Protein AF-A0A3L7XJU5-F1 (afdb_monomer_lite)

pLDDT: mean 79.67, std 11.66, range [43.28, 93.25]

Structure (mmCIF, N/CA/C/O backbone):
data_AF-A0A3L7XJU5-F1
#
_entry.id   AF-A0A3L7XJU5-F1
#
loop_
_atom_site.group_PDB
_atom_site.id
_atom_site.type_symbol
_atom_site.label_atom_id
_atom_site.label_alt_id
_atom_site.label_comp_id
_atom_site.label_asym_id
_atom_site.label_entity_id
_atom_site.label_seq_id
_atom_site.pdbx_PDB_ins_code
_atom_site.Cartn_x
_atom_site.Cartn_y
_atom_site.Cartn_z
_atom_site.occupancy
_atom_site.B_iso_or_equiv
_atom_site.auth_seq_id
_atom_site.auth_comp_id
_atom_site.auth_asym_id
_atom_site.auth_atom_id
_atom_site.pdbx_PDB_model_num
ATOM 1 N N . MET A 1 1 ? 4.423 -20.832 3.183 1.00 56.50 1 MET A N 1
ATOM 2 C CA . MET A 1 1 ? 4.342 -19.377 2.942 1.00 56.50 1 MET A CA 1
ATOM 3 C C . MET A 1 1 ? 5.682 -18.964 2.374 1.00 56.50 1 MET A C 1
ATOM 5 O O . MET A 1 1 ? 6.690 -19.329 2.968 1.00 56.50 1 MET A O 1
ATOM 9 N N . GLY A 1 2 ? 5.709 -18.345 1.198 1.00 72.88 2 GLY A N 1
ATOM 10 C CA . GLY A 1 2 ? 6.950 -17.857 0.607 1.00 72.88 2 GLY A CA 1
ATOM 11 C C . GLY A 1 2 ? 7.494 -16.608 1.321 1.00 72.88 2 GLY A C 1
ATOM 12 O O . GLY A 1 2 ? 6.870 -16.078 2.255 1.00 72.88 2 GLY A O 1
ATOM 13 N N . PRO A 1 3 ? 8.686 -16.136 0.911 1.00 76.94 3 PRO A N 1
ATOM 14 C CA . PRO A 1 3 ? 9.311 -14.956 1.499 1.00 76.94 3 PRO A CA 1
ATOM 15 C C . PRO A 1 3 ? 8.430 -13.708 1.383 1.00 76.94 3 PRO A C 1
ATOM 17 O O . PRO A 1 3 ? 8.323 -12.944 2.340 1.00 76.94 3 PRO A O 1
ATOM 20 N N . ILE A 1 4 ? 7.750 -13.518 0.247 1.00 79.94 4 ILE A N 1
ATOM 21 C CA . ILE A 1 4 ? 6.970 -12.304 -0.008 1.00 79.94 4 ILE A CA 1
ATOM 22 C C . ILE A 1 4 ? 5.700 -12.215 0.835 1.00 79.94 4 ILE A C 1
ATOM 24 O O . ILE A 1 4 ? 5.396 -11.154 1.379 1.00 79.94 4 ILE A O 1
ATOM 28 N N . GLU A 1 5 ? 5.010 -13.337 1.040 1.00 81.00 5 GLU A N 1
ATOM 29 C CA . GLU A 1 5 ? 3.818 -13.387 1.885 1.00 81.00 5 GLU A CA 1
ATOM 30 C C . GLU A 1 5 ? 4.174 -13.077 3.340 1.00 81.00 5 GLU A C 1
ATOM 32 O O . GLU A 1 5 ? 3.405 -12.428 4.045 1.00 81.00 5 GLU A O 1
ATOM 37 N N . THR A 1 6 ? 5.364 -13.495 3.779 1.00 82.19 6 THR A N 1
ATOM 38 C CA . THR A 1 6 ? 5.86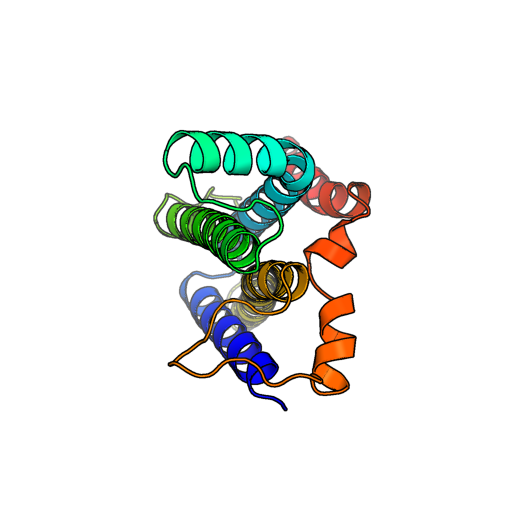2 -13.221 5.132 1.00 82.19 6 THR A CA 1
ATOM 39 C C . THR A 1 6 ? 6.152 -11.731 5.326 1.00 82.19 6 THR A C 1
ATOM 41 O O . THR A 1 6 ? 5.764 -11.161 6.349 1.00 82.19 6 THR A O 1
ATOM 44 N N . TYR A 1 7 ? 6.770 -11.066 4.341 1.00 81.69 7 TYR A N 1
ATOM 45 C CA . TYR A 1 7 ? 6.966 -9.612 4.379 1.00 81.69 7 TYR A CA 1
ATOM 46 C C . TYR A 1 7 ? 5.632 -8.867 4.416 1.00 81.69 7 TYR A C 1
ATOM 48 O O . TYR A 1 7 ? 5.429 -8.005 5.272 1.00 81.69 7 TYR A O 1
ATOM 56 N N . PHE A 1 8 ? 4.704 -9.243 3.537 1.00 83.25 8 PHE A N 1
ATOM 57 C CA . PHE A 1 8 ? 3.370 -8.654 3.486 1.00 83.25 8 PHE A CA 1
ATOM 58 C C . PHE A 1 8 ? 2.624 -8.812 4.818 1.00 83.25 8 PHE A C 1
ATOM 60 O O . PHE A 1 8 ? 2.126 -7.832 5.377 1.00 83.25 8 PHE A O 1
ATOM 67 N N . ALA A 1 9 ? 2.598 -10.030 5.366 1.00 85.62 9 ALA A N 1
ATOM 68 C CA . ALA A 1 9 ? 1.934 -10.325 6.631 1.00 85.62 9 ALA A CA 1
ATOM 69 C C . ALA A 1 9 ? 2.556 -9.543 7.796 1.00 85.62 9 ALA A C 1
ATOM 71 O O . ALA A 1 9 ? 1.832 -9.042 8.653 1.00 85.62 9 ALA A O 1
ATOM 72 N N . THR A 1 10 ? 3.882 -9.374 7.800 1.00 88.12 10 THR A N 1
ATOM 73 C CA . THR A 1 10 ? 4.585 -8.588 8.824 1.00 88.12 10 THR A CA 1
ATOM 74 C C . THR A 1 10 ? 4.144 -7.124 8.799 1.00 88.12 10 THR A C 1
ATOM 76 O O . THR A 1 10 ? 3.810 -6.572 9.847 1.00 88.12 10 THR A O 1
ATOM 79 N N . ILE A 1 11 ? 4.080 -6.502 7.615 1.00 89.19 11 ILE A N 1
ATOM 80 C CA . ILE A 1 11 ? 3.592 -5.121 7.477 1.00 89.19 11 ILE A CA 1
ATOM 81 C C . ILE A 1 11 ? 2.143 -5.035 7.963 1.00 89.19 11 ILE A C 1
ATOM 83 O O . ILE A 1 11 ? 1.826 -4.170 8.777 1.00 89.19 11 ILE A O 1
ATOM 87 N N . ALA A 1 12 ? 1.276 -5.957 7.537 1.00 89.38 12 ALA A N 1
ATOM 88 C CA . ALA A 1 12 ? -0.123 -5.956 7.952 1.00 89.38 12 ALA A CA 1
ATOM 89 C C . ALA A 1 12 ? -0.276 -6.033 9.482 1.00 89.38 12 ALA A C 1
ATOM 91 O O . ALA A 1 12 ? -1.035 -5.259 10.064 1.00 89.38 12 ALA A O 1
ATOM 92 N N . VAL A 1 13 ? 0.499 -6.895 10.147 1.00 92.44 13 VAL A N 1
ATOM 93 C CA . VAL A 1 13 ? 0.501 -7.037 11.612 1.00 92.44 13 VAL A CA 1
ATOM 94 C C . VAL A 1 13 ? 0.963 -5.757 12.317 1.00 92.44 13 VAL A C 1
ATOM 96 O O . VAL A 1 13 ? 0.365 -5.371 13.321 1.00 92.44 13 VAL A O 1
ATOM 99 N N . ILE A 1 14 ? 1.968 -5.048 11.795 1.00 92.19 14 ILE A N 1
ATOM 100 C CA . ILE A 1 14 ? 2.403 -3.757 12.361 1.00 92.19 14 ILE A CA 1
ATOM 101 C C . ILE A 1 14 ? 1.243 -2.749 12.366 1.00 92.19 14 ILE A C 1
ATOM 103 O O . ILE A 1 14 ? 1.013 -2.072 13.369 1.00 92.19 14 ILE A O 1
ATOM 107 N N . PHE A 1 15 ? 0.459 -2.693 11.288 1.00 92.56 15 PHE A N 1
ATOM 108 C CA . PHE A 1 15 ? -0.713 -1.818 11.208 1.00 92.56 15 PHE A CA 1
ATOM 109 C C . PHE A 1 15 ? -1.848 -2.227 12.152 1.00 92.56 15 PHE A C 1
ATOM 111 O O . PHE A 1 15 ? -2.564 -1.354 12.643 1.00 92.56 15 PHE A O 1
ATOM 118 N N . VAL A 1 16 ? -1.980 -3.512 12.495 1.00 91.94 16 VAL A N 1
ATOM 119 C CA . VAL A 1 16 ? -2.896 -3.947 13.565 1.00 91.94 16 VAL A CA 1
ATOM 120 C C . VAL A 1 16 ? -2.508 -3.324 14.900 1.00 91.94 16 VAL A C 1
ATOM 122 O O . VAL A 1 16 ? -3.359 -2.750 15.579 1.00 91.94 16 VAL A O 1
ATOM 125 N N . PHE A 1 17 ? -1.226 -3.382 15.265 1.00 93.25 17 PHE 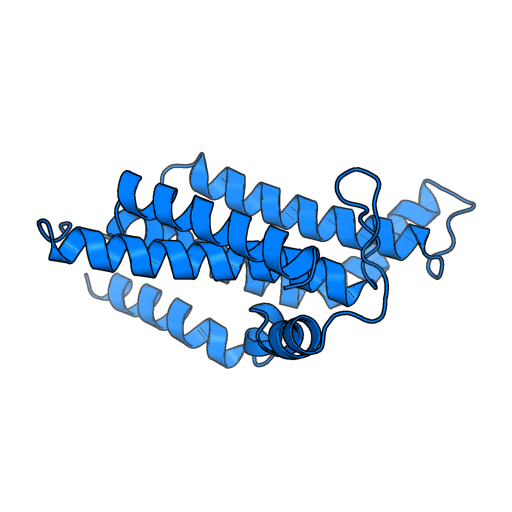A N 1
ATOM 126 C CA . PHE A 1 17 ? -0.747 -2.777 16.508 1.00 93.25 17 PHE A CA 1
ATOM 127 C C . PHE A 1 17 ? -0.929 -1.258 16.516 1.00 93.25 17 PHE A C 1
ATOM 129 O O . PHE A 1 17 ? -1.379 -0.701 17.520 1.00 93.25 17 PHE A O 1
ATOM 136 N N . ILE A 1 18 ? -0.654 -0.593 15.390 1.00 90.62 18 ILE A N 1
ATOM 137 C CA . ILE A 1 18 ? -0.919 0.843 15.234 1.00 90.62 18 ILE A CA 1
ATOM 138 C C . ILE A 1 18 ? -2.412 1.135 15.426 1.00 90.62 18 ILE A C 1
ATOM 140 O O . ILE A 1 18 ? -2.764 2.069 16.149 1.00 90.62 18 ILE A O 1
ATOM 144 N N . GLY A 1 19 ? -3.288 0.314 14.841 1.00 88.12 19 GLY A N 1
ATOM 145 C CA . GLY A 1 19 ? -4.730 0.480 14.953 1.00 88.12 19 GLY A CA 1
ATOM 146 C C . GLY A 1 19 ? -5.239 0.343 16.380 1.00 88.12 19 GLY A C 1
ATOM 147 O O . GLY A 1 19 ? -6.010 1.189 16.826 1.00 88.12 19 GLY A O 1
ATOM 148 N N . ILE A 1 20 ? -4.745 -0.642 17.133 1.00 90.19 20 ILE A N 1
ATOM 149 C CA . ILE A 1 20 ? -5.049 -0.784 18.565 1.00 90.19 20 ILE A CA 1
ATOM 150 C C . ILE A 1 20 ? -4.583 0.454 19.350 1.00 90.19 20 ILE A C 1
ATOM 152 O O . ILE A 1 20 ? -5.328 0.956 20.188 1.00 90.19 20 ILE A O 1
ATOM 156 N N . ALA A 1 21 ? -3.379 0.966 19.074 1.00 89.06 21 ALA A N 1
ATOM 157 C CA . ALA A 1 21 ? -2.792 2.081 19.817 1.00 89.06 21 ALA A CA 1
ATOM 158 C C . ALA A 1 21 ? -3.449 3.442 19.518 1.00 89.06 21 ALA A C 1
ATOM 160 O O . ALA A 1 21 ? -3.622 4.261 20.420 1.00 89.06 21 ALA A O 1
ATOM 161 N N . ARG A 1 22 ? -3.806 3.713 18.254 1.00 86.88 22 ARG A N 1
ATOM 162 C CA . ARG A 1 22 ? -4.424 4.989 17.826 1.00 86.88 22 ARG A CA 1
ATOM 163 C C . ARG A 1 22 ? -5.951 4.968 17.931 1.00 86.88 22 ARG A C 1
ATOM 165 O O . ARG A 1 22 ? -6.572 6.027 18.075 1.00 86.88 22 ARG A O 1
ATOM 172 N N . GLY A 1 23 ? -6.530 3.773 17.891 1.00 86.00 23 GLY A N 1
ATOM 173 C CA . GLY A 1 23 ? -7.956 3.501 17.886 1.00 86.00 23 GLY A CA 1
ATOM 174 C C . GLY A 1 23 ? -8.619 3.764 16.532 1.00 86.00 23 GLY A C 1
ATOM 175 O O . GLY A 1 23 ? -8.222 4.642 15.759 1.00 86.00 23 GLY A O 1
ATOM 176 N N . TYR A 1 24 ? -9.684 3.008 16.259 1.00 84.69 24 TYR A N 1
ATOM 177 C CA . TYR A 1 24 ? -10.318 2.945 14.939 1.00 84.69 24 TYR A CA 1
ATOM 178 C C . TYR A 1 24 ? -10.784 4.297 14.381 1.00 84.69 24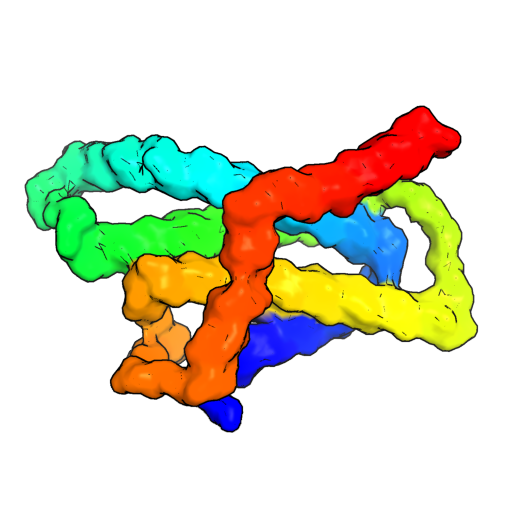 TYR A C 1
ATOM 180 O O . TYR A 1 24 ? -10.678 4.518 13.180 1.00 84.69 24 TYR A O 1
ATOM 188 N N . ALA A 1 25 ? -11.264 5.221 15.222 1.00 81.75 25 ALA A N 1
ATOM 189 C CA . ALA A 1 25 ? -11.797 6.507 14.757 1.00 81.75 25 ALA A CA 1
ATOM 190 C C . ALA A 1 25 ? -10.748 7.344 13.998 1.00 81.75 25 ALA A C 1
ATOM 192 O O . ALA A 1 25 ? -11.056 7.965 12.983 1.00 81.75 25 ALA A O 1
ATOM 193 N N . LYS A 1 26 ? -9.489 7.322 14.458 1.00 83.12 26 LYS A N 1
ATOM 194 C CA . LYS A 1 26 ? -8.381 8.008 13.776 1.00 83.12 26 LYS A CA 1
ATOM 195 C C . LYS A 1 26 ? -7.902 7.217 12.565 1.00 83.12 26 LYS A C 1
ATOM 197 O O . LYS A 1 26 ? -7.630 7.803 11.521 1.00 83.12 26 LYS A O 1
ATOM 202 N N . GLU A 1 27 ? -7.838 5.893 12.685 1.00 87.88 27 GLU A N 1
ATOM 203 C CA . GLU A 1 27 ? -7.402 5.026 11.589 1.00 87.88 27 GLU A CA 1
ATOM 204 C C . GLU A 1 27 ? -8.351 5.040 10.390 1.00 87.88 27 GLU A C 1
ATOM 206 O O . GLU A 1 27 ? -7.872 4.962 9.266 1.00 87.88 27 GLU A O 1
ATOM 211 N N . LEU A 1 28 ? -9.661 5.206 10.598 1.00 83.56 28 LEU A N 1
ATOM 212 C CA . LEU A 1 28 ? -10.643 5.339 9.517 1.00 83.56 28 LEU A CA 1
ATOM 213 C C . LEU A 1 28 ? -10.386 6.582 8.658 1.00 83.56 28 LEU A C 1
ATOM 215 O O . LEU A 1 28 ? -10.503 6.526 7.436 1.00 83.56 28 LEU A O 1
ATOM 219 N N . SER A 1 29 ? -9.970 7.697 9.271 1.00 82.12 29 SER A N 1
ATOM 220 C CA . SER A 1 29 ? -9.541 8.878 8.511 1.00 82.12 29 SER A CA 1
ATOM 221 C C . SER A 1 29 ? -8.311 8.570 7.678 1.00 82.12 29 SER A C 1
ATOM 223 O O . SER A 1 29 ? -8.201 9.033 6.543 1.00 82.12 29 SER A O 1
ATOM 225 N N . THR A 1 30 ? -7.374 7.825 8.253 1.00 85.50 30 THR A N 1
ATOM 226 C CA . THR A 1 30 ? -6.170 7.409 7.550 1.00 85.50 30 THR A CA 1
ATOM 227 C C . THR A 1 30 ? -6.526 6.485 6.382 1.00 85.50 30 THR A C 1
ATOM 229 O O . THR A 1 30 ? -5.993 6.699 5.297 1.00 85.50 30 THR A O 1
ATOM 232 N N . THR A 1 31 ? -7.482 5.562 6.544 1.00 87.19 31 THR A N 1
ATOM 233 C CA . THR A 1 31 ? -7.985 4.694 5.468 1.00 87.19 31 THR A CA 1
ATOM 234 C C . THR A 1 31 ? -8.445 5.510 4.266 1.00 87.19 31 THR A C 1
ATOM 236 O O . THR A 1 31 ? -8.045 5.217 3.145 1.00 87.19 31 THR A O 1
ATOM 239 N N . VAL A 1 32 ? -9.237 6.567 4.483 1.00 81.88 32 VAL A N 1
ATOM 240 C CA . VAL A 1 32 ? -9.728 7.431 3.394 1.00 81.88 32 VAL A CA 1
ATOM 241 C C . VAL A 1 32 ? -8.570 8.028 2.607 1.00 81.88 32 VAL A C 1
ATOM 243 O O . VAL A 1 32 ? -8.570 7.990 1.381 1.00 81.88 32 VAL A O 1
ATOM 246 N N . ILE A 1 33 ? -7.570 8.562 3.305 1.00 82.88 33 ILE A N 1
ATOM 247 C CA . ILE A 1 33 ? -6.419 9.204 2.666 1.00 82.88 33 ILE A CA 1
ATOM 248 C C . ILE A 1 33 ? -5.573 8.172 1.910 1.00 82.88 33 ILE A C 1
ATOM 250 O O . ILE A 1 33 ? -5.137 8.457 0.799 1.00 82.88 33 ILE A O 1
ATOM 254 N N . ILE A 1 34 ? -5.399 6.962 2.456 1.00 87.50 34 ILE A N 1
ATOM 255 C CA . ILE A 1 34 ? -4.709 5.860 1.768 1.00 87.50 34 ILE A CA 1
ATOM 256 C C . ILE A 1 34 ? -5.466 5.465 0.494 1.00 87.50 34 ILE A C 1
ATOM 258 O O . ILE A 1 34 ? -4.849 5.324 -0.556 1.00 87.50 34 ILE A O 1
ATOM 262 N N . LEU A 1 35 ? -6.794 5.338 0.552 1.00 84.00 35 LEU A N 1
ATOM 263 C CA . LEU A 1 35 ? -7.618 5.019 -0.619 1.00 84.00 35 LEU A CA 1
ATOM 264 C C . LEU A 1 35 ? -7.532 6.109 -1.694 1.00 84.00 35 LEU A C 1
ATOM 266 O O . LEU A 1 35 ? -7.403 5.794 -2.874 1.00 84.00 35 LEU A O 1
ATOM 270 N N . VAL A 1 36 ? -7.557 7.383 -1.295 1.00 80.94 36 VAL A N 1
ATOM 271 C CA . VAL A 1 36 ? -7.361 8.511 -2.218 1.00 80.94 36 VAL A CA 1
ATOM 272 C C . VAL A 1 36 ? -5.961 8.480 -2.829 1.00 80.94 36 VAL A C 1
ATOM 274 O O . VAL A 1 36 ? -5.830 8.700 -4.028 1.00 80.94 36 VAL A O 1
ATOM 277 N N . ALA A 1 37 ? -4.921 8.177 -2.047 1.00 84.44 37 ALA A N 1
ATOM 278 C CA . ALA A 1 37 ? -3.563 8.039 -2.563 1.00 84.44 37 ALA A CA 1
ATOM 279 C C . ALA A 1 37 ? -3.474 6.909 -3.598 1.00 84.44 37 ALA A C 1
ATOM 281 O O . ALA A 1 37 ? -2.970 7.139 -4.691 1.00 84.44 37 ALA A O 1
ATOM 282 N N . ILE A 1 38 ? -4.036 5.732 -3.300 1.00 85.19 38 ILE A N 1
ATOM 283 C CA . ILE A 1 38 ? -4.106 4.601 -4.238 1.00 85.19 38 ILE A CA 1
ATOM 284 C C . ILE A 1 38 ? -4.807 5.015 -5.538 1.00 85.19 38 ILE A C 1
ATOM 286 O O . ILE A 1 38 ? -4.271 4.785 -6.617 1.00 85.19 38 ILE A O 1
ATOM 290 N N . PHE A 1 39 ? -5.966 5.671 -5.437 1.00 79.06 39 PHE A N 1
ATOM 291 C CA . PHE A 1 39 ? -6.717 6.152 -6.597 1.00 79.06 39 PHE A CA 1
ATOM 292 C C . PHE A 1 39 ? -5.923 7.159 -7.435 1.00 79.06 39 PHE A C 1
ATOM 294 O O . PHE A 1 39 ? -5.867 7.049 -8.658 1.00 79.06 39 PHE A O 1
ATOM 301 N N . LEU A 1 40 ? -5.298 8.147 -6.788 1.00 78.38 40 LEU A N 1
ATOM 302 C CA . LEU A 1 40 ? -4.492 9.136 -7.492 1.00 78.38 40 LEU A CA 1
ATOM 303 C C . LEU A 1 40 ? -3.330 8.466 -8.215 1.00 78.38 40 LEU A C 1
ATOM 305 O O . LEU A 1 40 ? -3.085 8.800 -9.365 1.00 78.38 40 LEU A O 1
ATOM 309 N N . MET A 1 41 ? -2.645 7.516 -7.581 1.00 80.00 41 MET A N 1
ATOM 310 C CA . MET A 1 41 ? -1.520 6.827 -8.208 1.00 80.00 41 MET A CA 1
ATOM 311 C C . MET A 1 41 ? -1.949 5.977 -9.406 1.00 80.00 41 MET A C 1
ATOM 313 O O . MET A 1 41 ? -1.252 6.000 -10.414 1.00 80.00 41 MET A O 1
ATOM 317 N N . ASP A 1 42 ? -3.107 5.318 -9.345 1.00 79.25 42 ASP A N 1
ATOM 318 C CA . ASP A 1 42 ? -3.666 4.547 -10.465 1.00 79.25 42 ASP A CA 1
ATOM 319 C C . ASP A 1 42 ? -3.994 5.434 -11.683 1.00 79.25 42 ASP A C 1
ATOM 321 O O . ASP A 1 42 ? -3.574 5.160 -12.806 1.00 79.25 42 ASP A O 1
ATOM 325 N N . VAL A 1 43 ? -4.644 6.585 -11.460 1.00 74.69 43 VAL A N 1
ATOM 326 C CA . VAL A 1 43 ? -4.932 7.573 -12.524 1.00 74.69 43 VAL A CA 1
ATOM 327 C C . VAL A 1 43 ? -3.649 8.148 -13.136 1.00 74.69 43 VAL A C 1
ATOM 329 O O . VAL A 1 43 ? -3.607 8.539 -14.309 1.00 74.69 43 VAL A O 1
ATOM 332 N N . VAL A 1 44 ? -2.613 8.261 -12.315 1.00 72.38 44 VAL A N 1
ATOM 333 C CA . VAL A 1 44 ? -1.356 8.927 -12.636 1.00 72.38 44 VAL A CA 1
ATOM 334 C C . VAL A 1 44 ? -0.379 7.991 -13.355 1.00 72.38 44 VAL A C 1
ATOM 336 O O . VAL A 1 44 ? 0.372 8.481 -14.201 1.00 72.38 44 VAL A O 1
ATOM 339 N N . ASP A 1 45 ? -0.428 6.679 -13.098 1.00 71.12 45 ASP A N 1
ATOM 340 C CA . ASP A 1 45 ? 0.521 5.675 -13.606 1.00 71.12 45 ASP A CA 1
ATOM 341 C C . ASP A 1 45 ? 0.694 5.766 -15.134 1.00 71.12 45 ASP A C 1
ATOM 343 O O . ASP A 1 45 ? 1.774 6.052 -15.660 1.00 71.12 45 ASP A O 1
ATOM 347 N N . GLY A 1 46 ? -0.421 5.711 -15.872 1.00 70.62 46 GLY A N 1
ATOM 348 C CA . GLY A 1 46 ? -0.409 5.778 -17.337 1.00 70.62 46 GLY A CA 1
ATOM 349 C C . GLY A 1 46 ? 0.053 7.119 -17.930 1.00 70.62 46 GLY A C 1
ATOM 350 O O . GLY A 1 46 ? 0.416 7.176 -19.105 1.00 70.62 46 GLY A O 1
ATOM 351 N N . ARG A 1 47 ? 0.051 8.211 -17.152 1.00 75.12 47 ARG A N 1
ATOM 352 C CA . ARG A 1 47 ? 0.411 9.559 -17.633 1.00 75.12 47 ARG A CA 1
ATOM 353 C C . ARG A 1 47 ? 1.822 9.981 -17.239 1.00 75.12 47 ARG A C 1
ATOM 355 O O . ARG A 1 47 ? 2.463 10.698 -18.008 1.00 75.12 47 ARG A O 1
ATOM 362 N N . LEU A 1 48 ? 2.308 9.570 -16.067 1.00 78.62 48 LEU A N 1
ATOM 363 C CA . LEU A 1 48 ? 3.631 9.970 -15.582 1.00 78.62 48 LEU A CA 1
ATOM 364 C C . LEU A 1 48 ? 4.763 9.117 -16.131 1.00 78.62 48 LEU A C 1
ATOM 366 O O . LEU A 1 48 ? 5.842 9.668 -16.336 1.00 78.62 48 LEU A O 1
ATOM 370 N N . ASN A 1 49 ? 4.537 7.837 -16.432 1.00 82.81 49 ASN A N 1
ATOM 371 C CA . ASN A 1 49 ? 5.580 6.950 -16.960 1.00 82.81 49 ASN A CA 1
ATOM 372 C C . ASN A 1 49 ? 6.349 7.551 -18.154 1.00 82.81 49 ASN A C 1
ATOM 374 O O . ASN A 1 49 ? 7.573 7.681 -18.062 1.00 82.81 49 ASN A O 1
ATOM 378 N N . PRO A 1 50 ? 5.697 8.028 -19.237 1.00 81.94 50 PRO A N 1
ATOM 379 C CA . PRO A 1 50 ? 6.428 8.609 -20.364 1.00 81.94 50 PRO A CA 1
ATOM 380 C C . PRO A 1 50 ? 7.143 9.921 -20.011 1.00 81.94 50 PRO A C 1
ATOM 382 O O . PRO A 1 50 ? 8.154 10.251 -20.627 1.00 81.94 50 PRO A O 1
ATOM 385 N N . LEU A 1 51 ? 6.644 10.684 -19.035 1.00 83.62 51 LEU A N 1
ATOM 386 C CA . LEU A 1 51 ? 7.245 11.948 -18.611 1.00 83.62 51 LEU A CA 1
ATOM 387 C C . LEU A 1 51 ? 8.483 11.711 -17.737 1.00 83.62 51 LEU A C 1
ATOM 389 O O . LEU A 1 51 ? 9.524 12.320 -17.979 1.00 83.62 51 LEU A O 1
ATOM 393 N N . LEU A 1 52 ? 8.396 10.792 -16.773 1.00 82.44 52 LEU A N 1
ATOM 394 C CA . LEU A 1 52 ? 9.506 10.407 -15.903 1.00 82.44 52 LEU A CA 1
ATOM 395 C C . LEU A 1 52 ? 10.667 9.833 -16.717 1.00 82.44 52 LEU A C 1
ATOM 397 O O . LEU A 1 52 ? 11.796 10.300 -16.576 1.00 82.44 52 LEU A O 1
ATOM 401 N N . LEU A 1 53 ? 10.388 8.898 -17.630 1.00 84.00 53 LEU A N 1
ATOM 402 C CA . LEU A 1 53 ? 11.419 8.295 -18.479 1.00 84.00 53 LEU A CA 1
ATOM 403 C C . LEU A 1 53 ? 12.085 9.328 -19.403 1.00 84.00 53 LEU A C 1
ATOM 405 O O . LEU A 1 53 ? 13.294 9.268 -19.614 1.00 84.00 53 LEU A O 1
ATOM 409 N N . ARG A 1 54 ? 11.338 10.328 -19.899 1.00 84.00 54 ARG A N 1
ATOM 410 C CA . ARG A 1 54 ? 11.902 11.441 -20.688 1.00 84.00 54 ARG A CA 1
ATOM 411 C C . ARG A 1 54 ? 12.828 12.334 -19.869 1.00 84.00 54 ARG A C 1
ATOM 413 O O . ARG A 1 54 ? 13.907 12.677 -20.349 1.00 84.00 54 ARG A O 1
ATOM 420 N N . ILE A 1 55 ? 12.431 12.713 -18.652 1.00 84.50 55 ILE A N 1
ATOM 421 C CA . ILE A 1 55 ? 13.276 13.527 -17.764 1.00 84.50 55 ILE A CA 1
ATOM 422 C C . ILE A 1 55 ? 14.576 12.780 -17.464 1.00 84.50 55 ILE A C 1
ATOM 424 O O . ILE A 1 55 ? 15.661 13.340 -17.606 1.00 84.50 55 ILE A O 1
ATOM 428 N N . VAL A 1 56 ? 14.473 11.498 -17.115 1.00 83.88 56 VAL A N 1
ATOM 429 C CA . VAL A 1 56 ? 15.630 10.658 -16.785 1.00 83.88 56 VAL A CA 1
ATOM 430 C C . VAL A 1 56 ? 16.542 10.488 -17.996 1.00 83.88 56 VAL A C 1
ATOM 432 O O . VAL A 1 56 ? 17.741 10.706 -17.861 1.00 83.88 56 VAL A O 1
ATOM 435 N N . GLY A 1 57 ? 15.996 10.206 -19.182 1.00 81.50 57 GLY A N 1
ATOM 436 C CA . GLY A 1 57 ? 16.775 10.106 -20.422 1.00 81.50 57 GLY A CA 1
ATOM 437 C C . GLY A 1 57 ? 17.449 11.418 -20.847 1.00 81.50 57 GLY A C 1
ATOM 438 O O . GLY A 1 57 ? 18.455 11.397 -21.547 1.00 81.50 57 GLY A O 1
ATOM 439 N N . THR A 1 58 ? 16.944 12.567 -20.384 1.00 84.06 58 THR A N 1
ATOM 440 C CA . THR A 1 58 ? 17.583 13.876 -20.611 1.00 84.06 58 THR A CA 1
ATOM 441 C C . THR A 1 58 ? 18.775 14.098 -19.670 1.00 84.06 58 THR A C 1
ATOM 443 O O . THR A 1 58 ? 19.749 14.742 -20.049 1.00 84.06 58 THR A O 1
ATOM 446 N N . ILE A 1 59 ? 18.712 13.565 -18.446 1.00 85.31 59 ILE A N 1
ATOM 447 C CA . ILE A 1 59 ? 19.778 13.678 -17.434 1.00 85.31 59 ILE A CA 1
ATOM 448 C C . ILE A 1 59 ? 20.848 12.591 -17.637 1.00 85.31 59 ILE A C 1
ATOM 450 O O . ILE A 1 59 ? 22.033 12.839 -17.421 1.00 85.31 59 ILE A O 1
ATOM 454 N N . PHE A 1 60 ? 20.441 11.398 -18.079 1.00 82.56 60 PHE A N 1
ATOM 455 C CA . PHE A 1 60 ? 21.287 10.225 -18.286 1.00 82.56 60 PHE A CA 1
ATOM 456 C C . PHE A 1 60 ? 21.209 9.761 -19.752 1.00 82.56 60 PHE A C 1
ATOM 458 O O . PHE A 1 60 ? 20.317 8.991 -20.104 1.00 82.56 60 PHE A O 1
ATOM 465 N N . PRO A 1 61 ? 22.164 10.163 -20.612 1.00 73.81 61 PRO A N 1
ATOM 466 C CA . PRO A 1 61 ? 22.109 9.905 -22.058 1.00 73.81 61 PRO A CA 1
ATOM 467 C C . PRO A 1 61 ? 22.148 8.422 -22.459 1.00 73.81 61 PRO A C 1
ATOM 469 O O . PRO A 1 61 ? 21.719 8.074 -23.553 1.00 73.81 61 PRO A O 1
ATOM 472 N N . ASN A 1 62 ? 22.658 7.549 -21.583 1.00 79.25 62 ASN A N 1
ATOM 473 C CA . ASN A 1 62 ? 22.751 6.099 -21.807 1.00 79.25 62 ASN A CA 1
ATOM 474 C C . ASN A 1 62 ? 21.588 5.320 -21.165 1.00 79.25 62 ASN A C 1
ATOM 476 O O . ASN A 1 62 ? 21.669 4.102 -21.017 1.00 79.25 62 ASN A O 1
ATOM 480 N N . PHE A 1 63 ? 20.544 6.012 -20.703 1.00 78.62 63 PHE A N 1
ATOM 481 C CA . PHE A 1 63 ? 19.387 5.370 -20.095 1.00 78.62 63 PHE A CA 1
ATOM 482 C C . PHE A 1 63 ? 18.481 4.784 -21.178 1.00 78.62 63 PHE A C 1
ATOM 484 O O . PHE A 1 63 ? 17.905 5.519 -21.978 1.00 78.62 63 PHE A O 1
ATOM 491 N N . ASP A 1 64 ? 18.346 3.460 -21.177 1.00 80.31 64 ASP A N 1
ATOM 492 C CA . ASP A 1 64 ? 17.392 2.753 -22.024 1.00 80.31 64 ASP A CA 1
ATOM 493 C C . ASP A 1 64 ? 16.034 2.643 -21.303 1.00 80.31 64 ASP A C 1
ATOM 495 O O . ASP A 1 64 ? 15.952 1.970 -20.264 1.00 80.31 64 ASP A O 1
ATOM 499 N N . PRO A 1 65 ? 14.964 3.265 -21.837 1.00 75.00 65 PRO A N 1
ATOM 500 C CA . PRO A 1 65 ? 13.619 3.182 -21.275 1.00 75.00 65 PRO A CA 1
ATOM 501 C C . PRO A 1 65 ? 13.032 1.765 -21.236 1.00 75.00 65 PRO A C 1
ATOM 503 O O . PRO A 1 65 ? 12.059 1.560 -20.519 1.00 75.00 65 PRO A O 1
ATOM 506 N N . ALA A 1 66 ? 13.585 0.811 -21.995 1.00 76.81 66 ALA A N 1
ATOM 507 C CA . ALA A 1 66 ? 13.148 -0.586 -22.027 1.00 76.81 66 ALA A CA 1
ATOM 508 C C . ALA A 1 66 ? 14.014 -1.522 -21.157 1.00 76.81 66 ALA A C 1
ATOM 510 O O . ALA A 1 66 ? 13.858 -2.742 -21.209 1.00 76.81 66 ALA A O 1
ATOM 511 N N . SER A 1 67 ? 14.951 -0.976 -20.375 1.00 82.06 67 SER A N 1
ATOM 512 C CA . SER A 1 67 ? 15.837 -1.769 -19.518 1.00 82.06 67 SER A CA 1
ATOM 513 C C . SER A 1 67 ? 15.223 -2.088 -18.152 1.00 82.06 67 SER A C 1
ATOM 515 O O . SER A 1 67 ? 14.455 -1.304 -17.602 1.00 82.06 67 SER A O 1
ATOM 517 N N . THR A 1 68 ? 15.690 -3.164 -17.511 1.00 82.00 68 THR A N 1
ATOM 518 C CA . THR A 1 68 ? 15.351 -3.506 -16.111 1.00 82.00 68 THR A CA 1
ATOM 519 C C . THR A 1 68 ? 15.663 -2.368 -15.125 1.00 82.00 68 THR A C 1
ATOM 521 O O . THR A 1 68 ? 15.062 -2.258 -14.053 1.00 82.00 68 THR A O 1
ATOM 524 N N . THR A 1 69 ? 16.601 -1.485 -15.476 1.00 82.50 69 THR A N 1
ATOM 525 C CA . THR A 1 69 ? 16.927 -0.284 -14.696 1.00 82.50 69 THR A CA 1
ATOM 526 C C . THR A 1 69 ? 15.775 0.723 -14.706 1.00 82.50 69 THR A C 1
ATOM 528 O O . THR A 1 69 ? 15.520 1.357 -13.683 1.00 82.50 69 THR A O 1
ATOM 531 N N . ALA A 1 70 ? 15.063 0.857 -15.829 1.00 83.50 70 ALA A N 1
ATOM 532 C CA . ALA A 1 70 ? 13.882 1.706 -15.938 1.00 83.50 70 ALA A CA 1
ATOM 533 C C . ALA A 1 70 ? 12.733 1.179 -15.068 1.00 83.50 70 ALA A C 1
ATOM 535 O O . ALA A 1 70 ? 12.156 1.948 -14.300 1.00 83.50 70 ALA A O 1
ATOM 536 N N . ASP A 1 71 ? 12.485 -0.131 -15.096 1.00 86.06 71 ASP A N 1
ATOM 537 C CA . ASP A 1 71 ? 11.472 -0.787 -14.258 1.00 86.06 71 ASP A CA 1
ATOM 538 C C . ASP A 1 71 ? 11.785 -0.636 -12.766 1.00 86.06 71 ASP A C 1
ATOM 540 O O . ASP A 1 71 ? 10.921 -0.291 -11.957 1.00 86.06 71 ASP A O 1
ATOM 544 N N . THR A 1 72 ? 13.059 -0.807 -12.398 1.00 87.31 72 THR A N 1
ATOM 545 C CA . THR A 1 72 ? 13.524 -0.583 -11.024 1.00 87.31 72 THR A CA 1
ATOM 546 C C . THR A 1 72 ? 13.289 0.862 -10.595 1.00 87.31 72 THR A C 1
ATOM 548 O O . THR A 1 72 ? 12.795 1.107 -9.494 1.00 87.31 72 THR A O 1
ATOM 551 N N . LEU A 1 73 ? 13.619 1.828 -11.456 1.00 87.62 73 LEU A N 1
ATOM 552 C CA . LEU A 1 73 ? 13.432 3.245 -11.168 1.00 87.62 73 LEU A CA 1
ATOM 553 C C . LEU A 1 73 ? 11.954 3.590 -10.967 1.00 87.62 73 LEU A C 1
ATOM 555 O O . LEU A 1 73 ? 11.615 4.232 -9.975 1.00 87.62 73 LEU A O 1
ATOM 559 N N . LEU A 1 74 ? 11.080 3.150 -11.875 1.00 88.00 74 LEU A N 1
ATOM 560 C CA . LEU A 1 74 ? 9.642 3.385 -11.768 1.00 88.00 74 LEU A CA 1
ATOM 561 C C . LEU A 1 74 ? 9.082 2.754 -10.490 1.00 88.00 74 LEU A C 1
ATOM 563 O O . LEU A 1 74 ? 8.399 3.435 -9.726 1.00 88.00 74 LEU A O 1
ATOM 567 N N . CYS A 1 75 ? 9.446 1.504 -10.193 1.00 89.56 75 CYS A N 1
ATOM 568 C CA . CYS A 1 75 ? 9.036 0.832 -8.964 1.00 89.56 75 CYS A CA 1
ATOM 569 C C . CYS A 1 75 ? 9.458 1.616 -7.709 1.00 89.56 75 CYS A C 1
ATOM 571 O O . CYS A 1 75 ? 8.625 1.879 -6.840 1.00 89.56 75 CYS A O 1
ATOM 573 N N . VAL A 1 76 ? 10.720 2.064 -7.630 1.00 89.81 76 VAL A N 1
ATOM 574 C CA . VAL A 1 76 ? 11.222 2.885 -6.510 1.00 89.81 76 VAL A CA 1
ATOM 575 C C . VAL A 1 76 ? 10.450 4.195 -6.390 1.00 89.81 76 VAL A C 1
ATOM 577 O O . VAL A 1 76 ? 10.095 4.588 -5.280 1.00 89.81 76 VAL A O 1
ATOM 580 N N . VAL A 1 77 ? 10.183 4.876 -7.505 1.00 89.94 77 VAL A N 1
ATOM 581 C CA . VAL A 1 77 ? 9.460 6.152 -7.505 1.00 89.94 77 VAL A CA 1
ATOM 582 C C . VAL A 1 77 ? 8.028 5.961 -7.009 1.00 89.94 77 VAL A C 1
ATOM 584 O O . VAL A 1 77 ? 7.601 6.703 -6.125 1.00 89.94 77 VAL A O 1
ATOM 587 N N . TYR A 1 78 ? 7.301 4.955 -7.503 1.00 89.88 78 TYR A N 1
ATOM 588 C CA . TYR A 1 78 ? 5.927 4.688 -7.072 1.00 89.88 78 TYR A CA 1
ATOM 589 C C . TYR A 1 78 ? 5.856 4.220 -5.618 1.00 89.88 78 TYR A C 1
ATOM 591 O O . TYR A 1 78 ? 5.127 4.807 -4.818 1.00 89.88 78 TYR A O 1
ATOM 599 N N . VAL A 1 79 ? 6.647 3.218 -5.227 1.00 91.12 79 VAL A N 1
ATOM 600 C CA . VAL A 1 79 ? 6.675 2.736 -3.837 1.00 91.12 79 VAL A CA 1
ATOM 601 C C . VAL A 1 79 ? 7.121 3.853 -2.891 1.00 91.12 79 VAL A C 1
ATOM 603 O O . VAL A 1 79 ? 6.503 4.061 -1.848 1.00 91.12 79 VAL A O 1
ATOM 606 N N . GLY A 1 80 ? 8.149 4.616 -3.266 1.00 91.38 80 GLY A N 1
ATOM 607 C CA . GLY A 1 80 ? 8.662 5.740 -2.487 1.00 91.38 80 GLY A CA 1
ATOM 608 C C . GLY A 1 80 ? 7.634 6.856 -2.314 1.00 91.38 80 GLY A C 1
ATOM 609 O O . GLY A 1 80 ? 7.403 7.301 -1.190 1.00 91.38 80 GLY A O 1
ATOM 610 N N . ALA A 1 81 ? 6.965 7.271 -3.393 1.00 90.44 81 ALA A N 1
ATOM 611 C CA . ALA A 1 81 ? 5.909 8.279 -3.339 1.00 90.44 81 ALA A CA 1
ATOM 612 C C . ALA A 1 81 ? 4.719 7.817 -2.482 1.00 90.44 81 ALA A C 1
ATOM 614 O O . ALA A 1 81 ? 4.200 8.594 -1.677 1.00 90.44 81 ALA A O 1
ATOM 615 N N . PHE A 1 82 ? 4.321 6.545 -2.597 1.00 91.19 82 PHE A N 1
ATOM 616 C CA . PHE A 1 82 ? 3.248 5.974 -1.787 1.00 91.19 82 PHE A CA 1
ATOM 617 C C . PHE A 1 82 ? 3.606 5.946 -0.298 1.00 91.19 82 PHE A C 1
ATOM 619 O O . PHE A 1 82 ? 2.844 6.434 0.536 1.00 91.19 82 PHE A O 1
ATOM 626 N N . VAL A 1 83 ? 4.787 5.424 0.049 1.00 92.06 83 VAL A N 1
ATOM 627 C CA . VAL A 1 83 ? 5.261 5.366 1.439 1.00 92.06 83 VAL A CA 1
ATOM 628 C C . VAL A 1 83 ? 5.407 6.771 2.018 1.00 92.06 83 VAL A C 1
ATOM 630 O O . VAL A 1 83 ? 4.992 6.996 3.153 1.00 92.06 83 VAL A O 1
ATOM 633 N N . ALA A 1 84 ? 5.918 7.734 1.247 1.00 91.00 84 ALA A N 1
ATOM 634 C CA . ALA A 1 84 ? 5.993 9.131 1.664 1.00 91.00 84 ALA A CA 1
ATOM 635 C C . ALA A 1 84 ? 4.600 9.731 1.922 1.00 91.00 84 ALA A C 1
ATOM 637 O O . ALA A 1 84 ? 4.415 10.433 2.915 1.00 91.00 84 ALA A O 1
ATOM 638 N N . SER A 1 85 ? 3.609 9.421 1.080 1.00 87.69 85 SER A N 1
ATOM 639 C CA . SER A 1 85 ? 2.217 9.848 1.270 1.00 87.69 85 SER A CA 1
ATOM 640 C C . SER A 1 85 ? 1.603 9.257 2.546 1.00 87.69 85 SER A C 1
ATOM 642 O O . SER A 1 85 ? 1.037 9.986 3.364 1.00 87.69 85 SER A O 1
ATOM 644 N N . VAL A 1 86 ? 1.776 7.949 2.768 1.00 89.88 86 VAL A N 1
ATOM 645 C CA . VAL A 1 86 ? 1.313 7.257 3.980 1.00 89.88 86 VAL A CA 1
ATOM 646 C C . VAL A 1 86 ? 2.005 7.842 5.212 1.00 89.88 86 VAL A C 1
ATOM 648 O O . VAL A 1 86 ? 1.338 8.187 6.184 1.00 89.88 86 VAL A O 1
ATOM 651 N N . PHE A 1 87 ? 3.323 8.033 5.166 1.00 89.50 87 PHE A N 1
ATOM 652 C CA . PHE A 1 87 ? 4.081 8.640 6.257 1.00 89.50 87 PHE A CA 1
ATOM 653 C C . PHE A 1 87 ? 3.587 10.056 6.572 1.00 89.50 87 PHE A C 1
ATOM 655 O O . PHE A 1 87 ? 3.258 10.341 7.720 1.00 89.50 87 PHE A O 1
ATOM 662 N N . ALA A 1 88 ? 3.439 10.917 5.561 1.00 86.62 88 ALA A N 1
ATOM 663 C CA . ALA A 1 88 ? 2.921 12.274 5.729 1.00 86.62 88 ALA A CA 1
ATOM 664 C C . ALA A 1 88 ? 1.521 12.286 6.368 1.00 86.62 88 ALA A C 1
ATOM 666 O O . ALA A 1 88 ? 1.231 13.133 7.213 1.00 86.62 88 ALA A O 1
ATOM 667 N N . ASN A 1 89 ? 0.672 11.316 6.025 1.00 85.31 89 ASN A N 1
ATOM 668 C CA . ASN A 1 89 ? -0.646 11.143 6.628 1.00 85.31 89 ASN A CA 1
ATOM 669 C C . ASN A 1 89 ? -0.576 10.730 8.113 1.00 85.31 89 ASN A C 1
ATOM 671 O O . ASN A 1 89 ? -1.332 11.248 8.934 1.00 85.31 89 ASN A O 1
ATOM 675 N N . TYR A 1 90 ? 0.345 9.835 8.487 1.00 85.62 90 TYR A N 1
ATOM 676 C CA . TYR A 1 90 ? 0.537 9.432 9.888 1.00 85.62 90 TYR A CA 1
ATOM 677 C C . TYR A 1 90 ? 1.238 10.506 10.738 1.00 85.62 90 TYR A C 1
ATOM 679 O O . TYR A 1 90 ? 0.929 10.623 11.925 1.00 85.62 90 TYR A O 1
ATOM 687 N N . SER A 1 91 ? 2.147 11.294 10.153 1.00 83.25 91 SER A N 1
ATOM 688 C CA . SER A 1 91 ? 2.836 12.413 10.817 1.00 83.25 91 SER A CA 1
ATOM 689 C C . SER A 1 91 ? 1.987 13.683 10.906 1.00 83.25 91 SER A C 1
ATOM 691 O O . SER A 1 91 ? 2.211 14.519 11.781 1.00 83.25 91 SER A O 1
ATOM 693 N N . GLY A 1 92 ? 1.029 13.852 9.996 1.00 75.44 92 GLY A N 1
ATOM 694 C CA . GLY A 1 92 ? 0.101 14.972 9.989 1.00 75.44 92 GLY A CA 1
ATOM 695 C C . GLY A 1 92 ? -0.964 14.883 11.085 1.00 75.44 92 GLY A C 1
ATOM 696 O O . GLY A 1 92 ? -1.114 13.890 11.799 1.00 75.44 92 GLY A O 1
ATOM 697 N N . LYS A 1 93 ? -1.768 15.943 11.203 1.00 64.75 93 LYS A N 1
ATOM 698 C CA . LYS A 1 93 ? -2.994 15.883 12.005 1.00 64.75 93 LYS A CA 1
ATOM 699 C C . LYS A 1 93 ? -4.021 15.046 11.242 1.00 64.75 93 LYS A C 1
ATOM 701 O O . LYS A 1 93 ? -4.468 15.458 10.175 1.00 64.75 93 LYS A O 1
ATOM 706 N N . SER A 1 94 ? -4.403 13.894 11.794 1.00 63.44 94 SER A N 1
ATOM 707 C CA . SER A 1 94 ? -5.503 13.082 11.259 1.00 63.44 94 SER A CA 1
ATOM 708 C C . SER A 1 94 ? -6.773 13.928 11.171 1.00 63.44 94 SER A C 1
ATOM 710 O O . SER A 1 94 ? -7.074 14.661 12.122 1.00 63.44 94 SER A O 1
ATOM 712 N N . LEU A 1 95 ? -7.538 13.806 10.082 1.00 58.53 95 LEU A N 1
ATOM 713 C CA . LEU A 1 95 ? -8.855 14.434 10.025 1.00 58.53 95 LEU A CA 1
ATOM 714 C C . LEU A 1 95 ? -9.689 13.820 11.148 1.00 58.53 95 LEU A C 1
ATOM 716 O O . LEU A 1 95 ? -9.802 12.600 11.271 1.00 58.53 95 LEU A O 1
ATOM 720 N N . ASN A 1 96 ? -10.225 14.664 12.023 1.00 60.50 96 ASN A N 1
ATOM 721 C CA . ASN A 1 96 ? -11.087 14.180 13.084 1.00 60.50 96 ASN A CA 1
ATOM 722 C C . ASN A 1 96 ? -12.440 13.871 12.441 1.00 60.50 96 ASN A C 1
ATOM 724 O O . ASN A 1 96 ? -13.250 14.775 12.255 1.00 60.50 96 ASN A O 1
ATOM 728 N N . LEU A 1 97 ? -12.655 12.617 12.036 1.00 57.31 97 LEU A N 1
ATOM 729 C CA . LEU A 1 97 ? -13.893 12.181 11.378 1.00 57.31 97 LEU A CA 1
ATOM 730 C C . LEU A 1 97 ? -15.130 12.243 12.292 1.00 57.31 97 LEU A C 1
ATOM 732 O O . LEU A 1 97 ? -16.221 11.890 11.857 1.00 57.31 97 LEU A O 1
ATOM 736 N N . GLY A 1 98 ? -14.994 12.731 13.527 1.00 54.31 98 GLY A N 1
ATOM 737 C CA . GLY A 1 98 ? -16.068 12.700 14.507 1.00 54.31 98 GLY A CA 1
ATOM 738 C C . GLY A 1 98 ? -16.371 11.267 14.950 1.00 54.31 98 GLY A C 1
ATOM 739 O O . GLY A 1 98 ? -15.959 10.286 14.332 1.00 54.31 98 GLY A O 1
ATOM 740 N N . GLY A 1 99 ? -17.071 11.146 16.072 1.00 61.81 99 GLY A N 1
ATOM 741 C CA . GLY A 1 99 ? -17.414 9.858 16.667 1.00 61.81 99 GLY A CA 1
ATOM 742 C C . GLY A 1 99 ? -16.606 9.549 17.924 1.00 61.81 99 GLY A C 1
ATOM 743 O O . GLY A 1 99 ? -15.382 9.664 17.976 1.00 61.81 99 GLY A O 1
ATOM 744 N N . THR A 1 100 ? -17.325 9.153 18.967 1.00 68.75 100 THR A N 1
ATOM 745 C CA . THR A 1 100 ? -16.756 8.625 20.205 1.00 68.75 100 THR A CA 1
ATOM 746 C C . THR A 1 100 ? -16.285 7.196 19.978 1.00 68.75 100 THR A C 1
ATOM 748 O O . THR A 1 100 ? -17.025 6.379 19.427 1.00 68.75 100 THR A O 1
ATOM 751 N N . GLN A 1 101 ? -15.066 6.880 20.415 1.00 78.00 101 GLN A N 1
ATOM 752 C CA . GLN A 1 101 ? -14.591 5.500 20.402 1.00 78.00 101 GLN A CA 1
ATOM 753 C C . GLN A 1 101 ? -15.475 4.643 21.312 1.00 78.00 101 GLN A C 1
ATOM 755 O O . GLN A 1 101 ? -15.729 5.006 22.461 1.00 78.00 101 GLN A O 1
ATOM 760 N N . ALA A 1 102 ? -15.940 3.506 20.795 1.00 84.00 102 ALA A N 1
ATOM 761 C CA . ALA A 1 102 ? -16.608 2.502 21.609 1.00 84.00 102 ALA A CA 1
ATOM 762 C C . ALA A 1 102 ? -15.673 2.009 22.726 1.00 84.00 102 ALA A C 1
ATOM 764 O O . ALA A 1 102 ? -14.470 1.834 22.511 1.00 84.00 102 ALA A O 1
ATOM 765 N N . ALA A 1 103 ? -16.231 1.755 23.910 1.00 85.88 103 ALA A N 1
ATOM 766 C CA . ALA A 1 103 ? -15.468 1.212 25.025 1.00 85.88 103 ALA A CA 1
ATOM 767 C C . ALA A 1 103 ? -14.923 -0.199 24.700 1.00 85.88 103 ALA A C 1
ATOM 769 O O . ALA A 1 103 ? -15.507 -0.931 23.884 1.00 85.88 103 ALA A O 1
ATOM 770 N N . PRO A 1 104 ? -13.812 -0.616 25.332 1.00 86.44 104 PRO A N 1
ATOM 771 C CA . PRO A 1 104 ? -13.373 -2.004 25.291 1.00 86.44 104 PRO A CA 1
ATOM 772 C C . PRO A 1 104 ? -14.478 -2.944 25.808 1.00 86.44 104 PRO A C 1
ATOM 774 O O . PRO A 1 104 ? -15.206 -2.571 26.729 1.00 86.44 104 PRO A O 1
ATOM 777 N N . PRO A 1 105 ? -14.620 -4.160 25.251 1.00 90.19 105 PRO A N 1
ATOM 778 C CA . PRO A 1 105 ? -13.753 -4.789 24.246 1.00 90.19 105 PRO A CA 1
ATOM 779 C C . PRO A 1 105 ? -14.134 -4.470 22.789 1.00 90.19 105 PRO A C 1
ATOM 781 O O . PRO A 1 105 ? -13.341 -4.699 21.878 1.00 90.19 105 PRO A O 1
ATOM 784 N N . VAL A 1 106 ? -15.329 -3.922 22.549 1.00 90.25 106 VAL A N 1
ATOM 785 C CA . VAL A 1 106 ? -15.861 -3.683 21.195 1.00 90.25 106 VAL A CA 1
ATOM 786 C C . VAL A 1 106 ? -14.972 -2.720 20.407 1.00 90.25 106 VAL A C 1
ATOM 788 O O . VAL A 1 106 ? -14.615 -3.010 19.266 1.00 90.25 106 VAL A O 1
ATOM 791 N N . GLY A 1 107 ? -14.535 -1.617 21.025 1.00 86.88 107 GLY A N 1
ATOM 792 C CA . GLY A 1 107 ? -13.625 -0.665 20.378 1.00 86.88 107 GLY A CA 1
ATOM 793 C C . GLY A 1 107 ? -12.284 -1.283 19.969 1.00 86.88 107 GLY A C 1
ATOM 794 O O . GLY A 1 107 ? -11.723 -0.915 18.934 1.00 86.88 107 GLY A O 1
ATOM 795 N N . THR A 1 108 ? -11.790 -2.263 20.730 1.00 89.25 108 THR A N 1
ATOM 796 C CA . THR A 1 108 ? -10.537 -2.968 20.430 1.00 89.25 108 THR A CA 1
ATOM 797 C C . THR A 1 108 ? -10.687 -3.853 19.199 1.00 89.25 108 THR A C 1
ATOM 799 O O . THR A 1 108 ? -9.848 -3.781 18.305 1.00 89.25 108 THR A O 1
ATOM 802 N N . TYR A 1 109 ? -11.776 -4.622 19.092 1.00 92.50 109 TYR A N 1
ATOM 803 C CA . TYR A 1 109 ? -12.029 -5.453 17.911 1.00 92.50 109 TYR A CA 1
ATOM 804 C C . TYR A 1 109 ? -12.167 -4.619 16.636 1.00 92.50 109 TYR A C 1
ATOM 806 O O . TYR A 1 109 ? -11.565 -4.953 15.618 1.00 92.50 109 TYR A O 1
ATOM 814 N N . ILE A 1 110 ? -12.884 -3.493 16.697 1.00 88.06 110 ILE A N 1
ATOM 815 C CA . ILE A 1 110 ? -13.002 -2.580 15.550 1.00 88.06 110 ILE A CA 1
ATOM 816 C C . ILE A 1 110 ? -11.622 -2.021 15.177 1.00 88.06 110 ILE A C 1
ATOM 818 O O . ILE A 1 110 ? -11.273 -1.963 14.003 1.00 88.06 110 ILE A O 1
ATOM 822 N N . SER A 1 111 ? -10.803 -1.664 16.167 1.00 90.00 111 SER A N 1
ATOM 823 C CA . SER A 1 111 ? -9.447 -1.149 15.935 1.00 90.00 111 SER A CA 1
ATOM 824 C C . SER A 1 111 ? -8.522 -2.182 15.288 1.00 90.00 111 SER A C 1
ATOM 826 O O . SER A 1 111 ? -7.737 -1.823 14.414 1.00 90.00 111 SER A O 1
ATOM 828 N N . ILE A 1 112 ? -8.659 -3.462 15.647 1.00 92.19 112 ILE A N 1
ATOM 829 C CA . ILE A 1 112 ? -7.952 -4.569 14.988 1.00 92.19 112 ILE A CA 1
ATOM 830 C C . ILE A 1 112 ? -8.393 -4.697 13.530 1.00 92.19 112 ILE A C 1
ATOM 832 O O . ILE A 1 112 ? -7.543 -4.772 12.647 1.00 92.19 112 ILE A O 1
ATOM 836 N N . LEU A 1 113 ? -9.702 -4.691 13.262 1.00 90.44 113 LEU A N 1
ATOM 837 C CA . LEU A 1 113 ? -10.234 -4.816 11.902 1.00 90.44 113 LEU A CA 1
ATOM 838 C C . LEU A 1 113 ? -9.803 -3.650 11.007 1.00 90.44 113 LEU A C 1
ATOM 840 O O . LEU A 1 113 ? -9.377 -3.867 9.874 1.00 90.44 113 LEU A O 1
ATOM 844 N N . VAL A 1 114 ? -9.860 -2.418 11.518 1.00 89.44 114 VAL A N 1
ATOM 845 C CA . VAL A 1 114 ? -9.412 -1.239 10.766 1.00 89.44 114 VAL A CA 1
ATOM 846 C C . VAL A 1 114 ? -7.893 -1.258 10.572 1.00 89.44 114 VAL A C 1
ATOM 848 O O . VAL A 1 114 ? -7.420 -0.951 9.481 1.00 89.44 114 VAL A O 1
ATOM 851 N N . GLY A 1 115 ? -7.126 -1.682 11.579 1.00 91.62 115 GLY A N 1
ATOM 852 C CA . GLY A 1 115 ? -5.682 -1.880 11.451 1.00 91.62 115 GLY A CA 1
ATOM 853 C C . GLY A 1 115 ? -5.325 -2.932 10.397 1.00 91.62 115 GLY A C 1
ATOM 854 O O . GLY A 1 115 ? -4.456 -2.687 9.567 1.00 91.62 115 GLY A O 1
ATOM 855 N N . LEU A 1 116 ? -6.043 -4.061 10.356 1.00 92.06 116 LEU A N 1
ATOM 856 C CA . LEU A 1 116 ? -5.890 -5.081 9.313 1.00 92.06 116 LEU A CA 1
ATOM 857 C C . LEU A 1 116 ? -6.207 -4.521 7.926 1.00 92.06 116 LEU A C 1
ATOM 859 O O . LEU A 1 116 ? -5.451 -4.756 6.989 1.00 92.06 116 LEU A O 1
ATOM 863 N N . MET A 1 117 ? -7.293 -3.757 7.797 1.00 90.00 117 MET A N 1
ATOM 864 C CA . MET A 1 117 ? -7.673 -3.119 6.537 1.00 90.00 117 MET A CA 1
ATOM 865 C C . MET A 1 117 ? -6.598 -2.133 6.060 1.00 90.00 117 MET A C 1
ATOM 867 O O . MET A 1 117 ? -6.177 -2.203 4.908 1.00 90.00 117 MET A O 1
ATOM 871 N N . ASN A 1 118 ? -6.096 -1.262 6.941 1.00 91.00 118 ASN A N 1
ATOM 872 C CA . ASN A 1 118 ? -5.019 -0.324 6.610 1.00 91.00 118 ASN A CA 1
ATOM 873 C C . ASN A 1 118 ? -3.720 -1.057 6.264 1.00 91.00 118 ASN A C 1
ATOM 875 O O . ASN A 1 118 ? -3.072 -0.723 5.274 1.00 91.00 118 ASN A O 1
ATOM 879 N N . GLY A 1 119 ? -3.377 -2.094 7.028 1.00 91.44 119 GLY A N 1
ATOM 880 C CA . GLY A 1 119 ? -2.229 -2.952 6.763 1.00 91.44 119 GLY A CA 1
ATOM 881 C C . GLY A 1 119 ? -2.303 -3.622 5.397 1.00 91.44 119 GLY A C 1
ATOM 882 O O . GLY A 1 119 ? -1.334 -3.581 4.647 1.00 91.44 119 GLY A O 1
ATOM 883 N N . TYR A 1 120 ? -3.467 -4.163 5.040 1.00 91.06 120 TYR A N 1
ATOM 884 C CA . TYR A 1 120 ? -3.732 -4.738 3.725 1.00 91.06 120 TYR A CA 1
ATOM 885 C C . TYR A 1 120 ? -3.610 -3.695 2.602 1.00 91.06 120 TYR A C 1
ATOM 887 O O . TYR A 1 120 ? -2.946 -3.961 1.603 1.00 91.06 120 TYR A O 1
ATOM 895 N N . LEU A 1 121 ? -4.183 -2.495 2.764 1.00 90.75 121 LEU A N 1
ATOM 896 C CA . LEU A 1 121 ? -4.092 -1.435 1.754 1.00 90.75 121 LEU A CA 1
ATOM 897 C C . LEU A 1 121 ? -2.644 -0.983 1.533 1.00 90.75 121 LEU A C 1
ATOM 899 O O . LEU A 1 121 ? -2.209 -0.842 0.391 1.00 90.75 121 LEU A O 1
ATOM 903 N N . VAL A 1 122 ? -1.883 -0.781 2.610 1.00 92.06 122 VAL A N 1
ATOM 904 C CA . VAL A 1 122 ? -0.492 -0.320 2.522 1.00 92.06 122 VAL A CA 1
ATOM 905 C C . VAL A 1 122 ? 0.417 -1.419 1.983 1.00 92.06 122 VAL A C 1
ATOM 907 O O . VAL A 1 122 ? 1.093 -1.214 0.976 1.00 92.06 122 VAL A O 1
ATOM 910 N N . ALA A 1 123 ? 0.414 -2.595 2.612 1.00 91.94 123 ALA A N 1
ATOM 911 C CA . ALA A 1 123 ? 1.252 -3.711 2.186 1.00 91.94 123 ALA A CA 1
ATOM 912 C C . ALA A 1 123 ? 0.890 -4.174 0.767 1.00 91.94 123 ALA A C 1
ATOM 914 O O . ALA A 1 123 ? 1.774 -4.509 -0.020 1.00 91.94 123 ALA A O 1
ATOM 915 N N . GLY A 1 124 ? -0.398 -4.139 0.418 1.00 90.56 124 GLY A N 1
ATOM 916 C CA . GLY A 1 124 ? -0.899 -4.572 -0.884 1.00 90.56 124 GLY A CA 1
ATOM 917 C C . GLY A 1 124 ? -0.509 -3.617 -1.994 1.00 90.56 124 GLY A C 1
ATOM 918 O O . GLY A 1 124 ? -0.114 -4.064 -3.062 1.00 90.56 124 GLY A O 1
ATOM 919 N N . THR A 1 125 ? -0.516 -2.314 -1.721 1.00 90.44 125 THR A N 1
ATOM 920 C CA . THR A 1 125 ? -0.039 -1.311 -2.681 1.00 90.44 125 THR A CA 1
ATOM 921 C C . THR A 1 125 ? 1.454 -1.445 -2.952 1.00 90.44 125 THR A C 1
ATOM 923 O O . THR A 1 125 ? 1.886 -1.399 -4.101 1.00 90.44 125 THR A O 1
ATOM 926 N N . ILE A 1 126 ? 2.252 -1.657 -1.902 1.00 90.94 126 ILE A N 1
ATOM 927 C CA . ILE A 1 126 ? 3.697 -1.874 -2.050 1.00 90.94 126 ILE A CA 1
ATOM 928 C C . ILE A 1 126 ? 3.957 -3.147 -2.867 1.00 90.94 126 ILE A C 1
ATOM 930 O O . ILE A 1 126 ? 4.781 -3.139 -3.782 1.00 90.94 126 ILE A O 1
ATOM 934 N N . TRP A 1 127 ? 3.232 -4.231 -2.574 1.00 90.56 127 TRP A N 1
ATOM 935 C CA . TRP A 1 127 ? 3.350 -5.474 -3.332 1.00 90.56 127 TRP A CA 1
ATOM 936 C C . TRP A 1 127 ? 2.869 -5.309 -4.781 1.00 90.56 127 TRP A C 1
ATOM 938 O O . TRP A 1 127 ? 3.516 -5.809 -5.692 1.00 90.56 127 TRP A O 1
ATOM 948 N N . TYR A 1 128 ? 1.804 -4.553 -5.034 1.00 89.81 128 TYR A N 1
ATOM 949 C CA . TYR A 1 128 ? 1.311 -4.306 -6.388 1.00 89.81 128 TYR A CA 1
ATOM 950 C C . TYR A 1 128 ? 2.380 -3.711 -7.301 1.00 89.81 128 TYR A C 1
ATOM 952 O O . TYR A 1 128 ? 2.636 -4.266 -8.366 1.00 89.81 128 TYR A O 1
ATOM 960 N N . TYR A 1 129 ? 3.059 -2.648 -6.868 1.00 89.06 129 TYR A N 1
ATOM 961 C CA . TYR A 1 129 ? 4.117 -2.044 -7.679 1.00 89.06 129 TYR A CA 1
ATOM 962 C C . TYR A 1 129 ? 5.339 -2.952 -7.825 1.00 89.06 129 TYR A C 1
ATOM 964 O O . TYR A 1 129 ? 5.994 -2.933 -8.859 1.00 89.06 129 TYR A O 1
ATOM 972 N N . GLN A 1 130 ? 5.630 -3.803 -6.842 1.00 88.56 130 GLN A N 1
ATOM 973 C CA . GLN A 1 130 ? 6.636 -4.850 -7.012 1.00 88.56 130 GLN A CA 1
ATOM 974 C C . GLN A 1 130 ? 6.215 -5.870 -8.076 1.00 88.56 130 GLN A C 1
ATOM 976 O O . GLN A 1 130 ? 7.015 -6.207 -8.936 1.00 88.56 130 GLN A O 1
ATOM 981 N N . ALA A 1 131 ? 4.965 -6.334 -8.056 1.00 88.56 131 ALA A N 1
ATOM 982 C CA . ALA A 1 131 ? 4.454 -7.302 -9.021 1.00 88.56 131 ALA A CA 1
ATOM 983 C C . ALA A 1 131 ? 4.337 -6.720 -10.441 1.00 88.56 131 ALA A C 1
ATOM 985 O O . ALA A 1 131 ? 4.564 -7.441 -11.407 1.00 88.56 131 ALA A O 1
ATOM 986 N N . LEU A 1 132 ? 4.005 -5.430 -10.568 1.00 87.19 132 LEU A N 1
ATOM 987 C CA . LEU A 1 132 ? 3.863 -4.730 -11.848 1.00 87.19 132 LEU A CA 1
ATOM 988 C C . LEU A 1 132 ? 5.184 -4.654 -12.630 1.00 87.19 132 LEU A C 1
ATOM 990 O O . LEU A 1 132 ? 5.169 -4.758 -13.851 1.00 87.19 132 LEU A O 1
ATOM 994 N N . TYR A 1 133 ? 6.306 -4.509 -11.923 1.00 87.50 133 TYR A N 1
ATOM 995 C CA . TYR A 1 133 ? 7.649 -4.354 -12.497 1.00 87.50 133 TYR A CA 1
ATOM 996 C C . TYR A 1 133 ? 8.524 -5.619 -12.356 1.00 87.50 133 TYR A C 1
ATOM 998 O O . TYR A 1 133 ? 9.746 -5.529 -12.403 1.00 87.50 133 TYR A O 1
ATOM 1006 N N . ASP A 1 134 ? 7.908 -6.789 -12.142 1.00 85.94 134 ASP A N 1
ATOM 1007 C CA . ASP A 1 134 ? 8.572 -8.096 -11.967 1.00 85.94 134 ASP A CA 1
ATOM 1008 C C . ASP A 1 134 ? 9.619 -8.158 -10.832 1.00 85.94 134 ASP A C 1
ATOM 1010 O O . ASP A 1 134 ? 10.721 -8.686 -10.958 1.00 85.94 134 ASP A O 1
ATOM 1014 N N . TYR A 1 135 ? 9.248 -7.633 -9.666 1.00 86.62 135 TYR A N 1
ATOM 1015 C CA . TYR A 1 135 ? 9.993 -7.724 -8.406 1.00 86.62 135 TYR A CA 1
ATOM 1016 C C . TYR A 1 135 ? 11.430 -7.173 -8.456 1.00 86.62 135 TYR A C 1
ATOM 1018 O O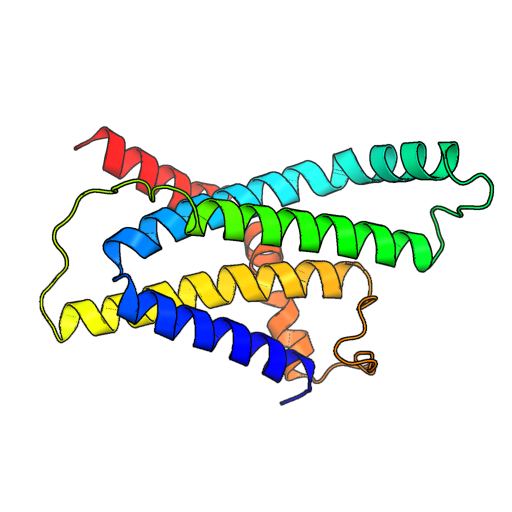 . TYR A 1 135 ? 12.368 -7.846 -8.012 1.00 86.62 135 TYR A O 1
ATOM 1026 N N . PRO A 1 136 ? 11.631 -5.918 -8.897 1.00 83.44 136 PRO A N 1
ATOM 1027 C CA . PRO A 1 136 ? 12.970 -5.368 -9.084 1.00 83.44 136 PRO A CA 1
ATOM 1028 C C . PRO A 1 136 ? 13.677 -5.080 -7.750 1.00 83.44 136 PRO A C 1
ATOM 1030 O O . PRO A 1 136 ? 14.908 -5.140 -7.664 1.00 83.44 136 PRO A O 1
ATOM 1033 N N . LEU A 1 137 ? 12.926 -4.786 -6.676 1.00 81.38 137 LEU A N 1
ATOM 1034 C CA . LEU A 1 137 ? 13.518 -4.523 -5.365 1.00 81.38 137 LEU A CA 1
ATOM 1035 C C . LEU A 1 137 ? 13.930 -5.820 -4.669 1.00 81.38 137 LEU A C 1
ATOM 1037 O O . LEU A 1 137 ? 13.100 -6.672 -4.341 1.00 81.38 137 LEU A O 1
ATOM 1041 N N . LYS A 1 138 ? 15.225 -5.908 -4.357 1.00 79.44 138 LYS A N 1
ATOM 1042 C CA . LYS A 1 138 ? 15.809 -6.955 -3.515 1.00 79.44 138 LYS A CA 1
ATOM 1043 C C . LYS A 1 138 ? 15.710 -6.541 -2.050 1.00 79.44 138 LYS A C 1
ATOM 1045 O O . LYS A 1 138 ? 16.433 -5.650 -1.603 1.00 79.44 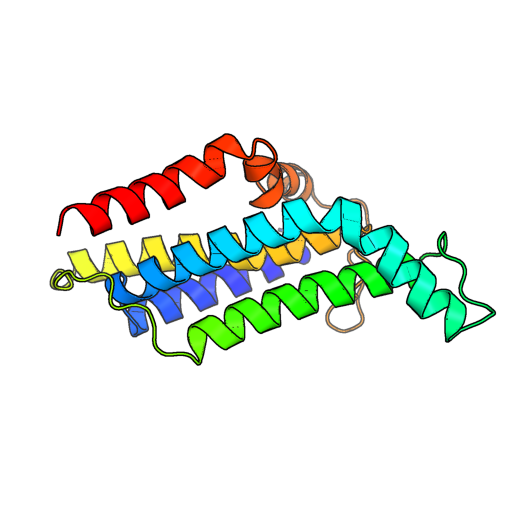138 LYS A O 1
ATOM 1050 N N . PHE A 1 139 ? 14.850 -7.198 -1.284 1.00 67.25 139 PHE A N 1
ATOM 1051 C CA . PHE A 1 139 ? 14.780 -6.982 0.159 1.00 67.25 139 PHE A CA 1
ATOM 1052 C C . PHE A 1 139 ? 15.892 -7.774 0.859 1.00 67.25 139 PHE A C 1
ATOM 1054 O O . PHE A 1 139 ? 16.067 -8.967 0.626 1.00 67.25 139 PHE A O 1
ATOM 1061 N N . PHE A 1 140 ? 16.680 -7.106 1.711 1.00 57.25 140 PHE A N 1
ATOM 1062 C CA . PHE A 1 140 ? 17.822 -7.712 2.420 1.00 57.25 140 PHE A CA 1
ATOM 1063 C C . PHE A 1 140 ? 18.846 -8.398 1.493 1.00 57.25 140 PHE A C 1
ATOM 1065 O O . PHE A 1 140 ? 19.423 -9.429 1.833 1.00 57.25 140 PHE A O 1
ATOM 1072 N N . GLY A 1 141 ? 19.059 -7.844 0.294 1.00 60.72 141 GLY A N 1
ATOM 1073 C CA . GLY A 1 141 ? 20.014 -8.382 -0.680 1.00 60.72 141 GLY A CA 1
ATOM 1074 C C . GLY A 1 141 ? 19.562 -9.665 -1.386 1.00 60.72 141 GLY A C 1
ATOM 1075 O O . GLY A 1 141 ? 20.279 -10.145 -2.263 1.00 60.72 141 GLY A O 1
ATOM 1076 N N . ARG A 1 142 ? 18.374 -10.199 -1.070 1.00 63.50 142 ARG A N 1
ATOM 1077 C CA . ARG A 1 142 ? 17.756 -11.319 -1.789 1.00 63.50 142 ARG A CA 1
ATOM 1078 C C . ARG A 1 142 ? 16.602 -10.811 -2.650 1.00 63.50 142 ARG A C 1
ATOM 1080 O O . ARG A 1 142 ? 15.757 -10.047 -2.191 1.00 63.50 142 ARG A O 1
ATOM 1087 N N . GLY A 1 143 ? 16.605 -11.205 -3.920 1.00 65.69 143 GLY A N 1
ATOM 1088 C CA . GLY A 1 143 ? 15.429 -11.059 -4.776 1.00 65.69 143 GLY A CA 1
ATOM 1089 C C . GLY A 1 143 ? 14.366 -12.088 -4.401 1.00 65.69 143 GLY A C 1
ATOM 1090 O O . GLY A 1 143 ? 14.645 -13.044 -3.674 1.00 65.69 143 GLY A O 1
ATOM 1091 N N . PHE A 1 144 ? 13.153 -11.896 -4.900 1.00 71.62 144 PHE A N 1
ATOM 1092 C CA . PHE A 1 144 ? 12.134 -12.934 -4.845 1.00 71.62 144 PHE A CA 1
ATOM 1093 C C . PHE A 1 144 ? 12.410 -13.922 -5.979 1.00 71.62 144 PHE A C 1
ATOM 1095 O O . PHE A 1 144 ? 12.451 -13.529 -7.142 1.00 71.62 144 PHE A O 1
ATOM 1102 N N . GLU A 1 145 ? 12.673 -15.184 -5.646 1.00 65.94 145 GLU A N 1
ATOM 1103 C CA . GLU A 1 145 ? 12.878 -16.217 -6.661 1.00 65.94 145 GLU A CA 1
ATOM 1104 C C . GLU A 1 145 ? 11.539 -16.534 -7.335 1.00 65.94 145 GLU A C 1
ATOM 1106 O O . GLU A 1 145 ? 10.566 -16.906 -6.676 1.00 65.94 145 GLU A O 1
ATOM 1111 N N . GLN A 1 146 ? 11.496 -16.348 -8.654 1.00 70.31 146 GLN A N 1
ATOM 1112 C CA . GLN A 1 146 ? 10.400 -16.806 -9.499 1.00 70.31 146 GLN A CA 1
ATOM 1113 C C . GLN A 1 146 ? 10.578 -18.313 -9.785 1.00 70.31 146 GLN A C 1
ATOM 1115 O O . GLN A 1 146 ? 11.712 -18.763 -9.969 1.00 70.31 146 GLN A O 1
ATOM 1120 N N . PRO A 1 147 ? 9.491 -19.100 -9.884 1.00 70.69 147 PRO A N 1
ATOM 1121 C CA . PRO A 1 147 ? 8.099 -18.689 -9.744 1.00 70.69 147 PRO A CA 1
ATOM 1122 C C . PRO A 1 147 ? 7.680 -18.513 -8.279 1.00 70.69 147 PRO A C 1
ATOM 1124 O O . PRO A 1 147 ? 8.047 -19.293 -7.400 1.00 70.69 147 PRO A O 1
ATOM 1127 N N . LEU A 1 148 ? 6.830 -17.516 -8.039 1.00 76.75 148 LEU A N 1
ATOM 1128 C CA . LEU A 1 148 ? 6.155 -17.341 -6.753 1.00 76.75 148 LEU A CA 1
ATOM 1129 C C . LEU A 1 148 ? 5.338 -18.580 -6.361 1.00 76.75 148 LEU A C 1
ATOM 1131 O O . LEU A 1 148 ? 4.847 -19.318 -7.218 1.00 76.75 148 LEU A O 1
ATOM 1135 N N . SER A 1 149 ? 5.118 -18.762 -5.056 1.00 82.38 149 SER A N 1
ATOM 1136 C CA . SER A 1 149 ? 4.226 -19.800 -4.529 1.00 82.38 149 SER A CA 1
ATOM 1137 C C . SER A 1 149 ? 2.805 -19.669 -5.112 1.00 82.38 149 SER A C 1
ATOM 1139 O O . SER A 1 149 ? 2.346 -18.566 -5.415 1.00 82.38 149 SER A O 1
ATOM 1141 N N . ALA A 1 150 ? 2.062 -20.777 -5.207 1.00 81.81 150 ALA A N 1
ATOM 1142 C CA . ALA A 1 150 ? 0.670 -20.751 -5.678 1.00 81.81 150 ALA A CA 1
ATOM 1143 C C . ALA A 1 150 ? -0.217 -19.802 -4.844 1.00 81.81 150 ALA A C 1
ATOM 1145 O O . ALA A 1 150 ? -1.104 -19.136 -5.373 1.00 81.81 150 ALA A O 1
ATOM 1146 N N . THR A 1 151 ? 0.062 -19.687 -3.541 1.00 81.06 151 THR A N 1
ATOM 1147 C CA . THR A 1 151 ? -0.616 -18.737 -2.652 1.00 81.06 151 THR A CA 1
ATOM 1148 C C . THR A 1 151 ? -0.286 -17.290 -2.997 1.00 81.06 151 THR A C 1
ATOM 1150 O O . THR A 1 151 ? -1.192 -16.468 -3.064 1.00 81.06 151 THR A O 1
ATOM 1153 N N . ALA A 1 152 ? 0.982 -16.968 -3.261 1.00 80.31 152 ALA A N 1
ATOM 1154 C CA . ALA A 1 152 ? 1.387 -15.623 -3.657 1.00 80.31 152 ALA A CA 1
ATOM 1155 C C . ALA A 1 152 ? 0.773 -15.222 -5.003 1.00 80.31 152 ALA A C 1
ATOM 1157 O O . ALA A 1 152 ? 0.294 -14.101 -5.137 1.00 80.31 152 ALA A O 1
ATOM 1158 N N . GLN A 1 153 ? 0.718 -16.142 -5.969 1.00 83.00 153 GLN A N 1
ATOM 1159 C CA . GLN A 1 153 ? 0.079 -15.892 -7.264 1.00 83.00 153 GLN A CA 1
ATOM 1160 C C . GLN A 1 153 ? -1.413 -15.557 -7.105 1.00 83.00 153 GLN A C 1
ATOM 1162 O O . GLN A 1 153 ? -1.872 -14.563 -7.661 1.00 83.00 153 GLN A O 1
ATOM 1167 N N . ALA A 1 154 ? -2.144 -16.308 -6.273 1.00 83.81 154 ALA A N 1
ATOM 1168 C CA . ALA A 1 154 ? -3.547 -16.013 -5.974 1.00 83.81 154 ALA A CA 1
ATOM 116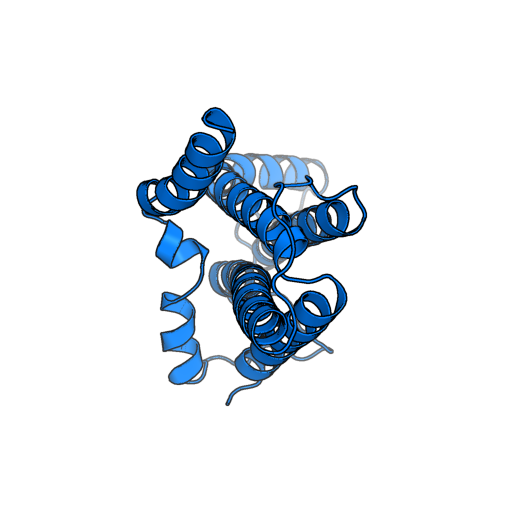9 C C . ALA A 1 154 ? -3.730 -14.679 -5.221 1.00 83.81 154 ALA A C 1
ATOM 1171 O O . ALA A 1 154 ? -4.654 -13.919 -5.499 1.00 83.81 154 ALA A O 1
ATOM 1172 N N . MET A 1 155 ? -2.836 -14.354 -4.280 1.00 83.12 155 MET A N 1
ATOM 1173 C CA . MET A 1 155 ? -2.901 -13.096 -3.525 1.00 83.12 155 MET A CA 1
ATOM 1174 C C . MET A 1 155 ? -2.622 -11.863 -4.391 1.00 83.12 155 MET A C 1
ATOM 1176 O O . MET A 1 155 ? -3.166 -10.800 -4.103 1.00 83.12 155 MET A O 1
ATOM 1180 N N . VAL A 1 156 ? -1.835 -11.995 -5.466 1.00 85.00 156 VAL A N 1
ATOM 1181 C CA . VAL A 1 156 ? -1.580 -10.897 -6.413 1.00 85.00 156 VAL A CA 1
ATOM 1182 C C . VAL A 1 156 ? -2.867 -10.438 -7.114 1.00 85.00 156 VAL A C 1
ATOM 1184 O O . VAL A 1 156 ? -2.992 -9.262 -7.458 1.00 85.00 156 VAL A O 1
ATOM 1187 N N . GLU A 1 157 ? -3.844 -11.324 -7.319 1.00 83.81 157 GLU A N 1
ATOM 1188 C CA . GLU A 1 157 ? -5.161 -10.965 -7.875 1.00 83.81 157 GLU A CA 1
ATOM 1189 C C . GLU A 1 157 ? -6.036 -10.198 -6.879 1.00 83.81 157 GLU A C 1
ATOM 1191 O O . GLU A 1 157 ? -6.856 -9.371 -7.272 1.00 83.81 157 GLU A O 1
ATOM 1196 N N . LEU A 1 158 ? -5.801 -10.415 -5.587 1.00 83.44 158 LEU A N 1
ATOM 1197 C CA . LEU A 1 158 ? -6.486 -9.755 -4.483 1.00 83.44 158 LEU A CA 1
ATOM 1198 C C . LEU A 1 158 ? -5.766 -8.481 -4.034 1.00 83.44 158 LEU A C 1
ATOM 1200 O O . LEU A 1 158 ? -5.941 -8.074 -2.896 1.00 83.44 158 LEU A O 1
ATOM 1204 N N . LEU A 1 159 ? -4.918 -7.861 -4.859 1.00 86.00 159 LEU A N 1
ATOM 1205 C CA . LEU A 1 159 ? -4.237 -6.627 -4.466 1.00 86.00 159 LEU A CA 1
ATOM 1206 C C . LEU A 1 159 ? -5.168 -5.412 -4.585 1.00 86.00 159 LEU A C 1
ATOM 1208 O O . LEU A 1 159 ? -6.010 -5.374 -5.489 1.00 86.00 159 LEU A O 1
ATOM 1212 N N . PRO A 1 160 ? -4.998 -4.383 -3.728 1.00 81.81 160 PRO A N 1
ATOM 1213 C CA . PRO A 1 160 ? -5.890 -3.227 -3.677 1.00 81.81 160 PRO A CA 1
ATOM 1214 C C . PRO A 1 160 ? -6.121 -2.579 -5.043 1.00 81.81 160 PRO A C 1
ATOM 1216 O O . PRO A 1 160 ? -7.258 -2.287 -5.384 1.00 81.81 160 PRO A O 1
ATOM 1219 N N . GLN A 1 161 ? -5.068 -2.423 -5.846 1.00 79.19 161 GLN A N 1
ATOM 1220 C CA . GLN A 1 161 ? -5.093 -1.806 -7.174 1.00 79.19 161 GLN A CA 1
ATOM 1221 C C . GLN A 1 161 ? -5.827 -2.661 -8.206 1.00 79.19 161 GLN A C 1
ATOM 1223 O O . GLN A 1 161 ? -6.545 -2.129 -9.043 1.00 79.19 161 GLN A O 1
ATOM 1228 N N . LYS A 1 162 ? -5.714 -3.993 -8.130 1.00 79.50 162 LYS A N 1
ATOM 1229 C CA . LYS A 1 162 ? -6.434 -4.890 -9.046 1.00 79.50 162 LYS A CA 1
ATOM 1230 C C . LYS A 1 162 ? -7.923 -4.958 -8.728 1.00 79.50 162 LYS A C 1
ATOM 1232 O O . LYS A 1 162 ? -8.741 -4.959 -9.642 1.00 79.50 162 LYS A O 1
ATOM 1237 N N . LEU A 1 163 ? -8.278 -4.936 -7.445 1.00 72.75 163 LEU A N 1
ATOM 1238 C CA . LEU A 1 163 ? -9.673 -4.786 -7.018 1.00 72.75 163 LEU A CA 1
ATOM 1239 C C . LEU A 1 163 ? -10.219 -3.387 -7.356 1.00 72.75 163 LEU A C 1
ATOM 1241 O O . LEU A 1 163 ? -11.406 -3.228 -7.640 1.00 72.75 163 LEU A O 1
ATOM 1245 N N . ALA A 1 164 ? -9.343 -2.382 -7.353 1.00 60.81 164 ALA A N 1
ATOM 1246 C CA . ALA A 1 164 ? -9.643 -0.992 -7.666 1.00 60.81 164 ALA A CA 1
ATOM 1247 C C . ALA A 1 164 ? -9.679 -0.641 -9.159 1.00 60.81 164 ALA A C 1
ATOM 1249 O O . ALA A 1 164 ? -10.230 0.407 -9.488 1.00 60.81 164 ALA A O 1
ATOM 1250 N N . ALA A 1 165 ? -9.139 -1.483 -10.047 1.00 54.84 165 ALA A N 1
ATOM 1251 C CA . ALA A 1 165 ? -9.048 -1.231 -11.492 1.00 54.84 165 ALA A CA 1
ATOM 1252 C C . ALA A 1 165 ? -10.412 -0.915 -12.139 1.00 54.84 165 ALA A C 1
ATOM 1254 O O . ALA A 1 165 ? -10.503 -0.241 -13.163 1.00 54.84 165 ALA A O 1
ATOM 1255 N N . ASN A 1 166 ? -11.505 -1.325 -11.495 1.00 58.81 166 ASN A N 1
ATOM 1256 C CA . ASN A 1 166 ? -12.811 -0.715 -11.691 1.00 58.81 166 ASN A CA 1
ATOM 1257 C C . ASN A 1 166 ? -12.935 0.515 -10.774 1.00 58.81 166 ASN A C 1
ATOM 1259 O O . ASN A 1 166 ? -13.496 0.421 -9.680 1.00 58.81 166 ASN A O 1
ATOM 1263 N N . ALA A 1 167 ? -12.439 1.670 -11.235 1.00 50.25 167 ALA A N 1
ATOM 1264 C CA . ALA A 1 167 ? -12.384 2.942 -10.495 1.00 50.25 167 ALA A CA 1
ATOM 1265 C C . ALA A 1 167 ? -13.707 3.341 -9.796 1.00 50.25 167 ALA A C 1
ATOM 1267 O O . ALA A 1 167 ? -13.705 4.054 -8.789 1.00 50.25 167 ALA A O 1
ATOM 1268 N N . GLY A 1 168 ? -14.847 2.838 -10.285 1.00 55.81 168 GLY A N 1
ATOM 1269 C CA . GLY A 1 168 ? -16.151 2.978 -9.636 1.00 55.81 168 GLY A CA 1
ATOM 1270 C C . GLY A 1 168 ? -16.225 2.368 -8.229 1.00 55.81 168 GLY A C 1
ATOM 1271 O O . GLY A 1 168 ? -16.836 2.971 -7.350 1.00 55.81 168 GLY A O 1
ATOM 1272 N N . TYR A 1 169 ? -15.576 1.230 -7.963 1.00 59.56 169 TYR A N 1
ATOM 1273 C CA . TYR A 1 169 ? -15.660 0.564 -6.656 1.00 59.56 169 TYR A CA 1
ATOM 1274 C C . TYR A 1 169 ? -14.842 1.257 -5.564 1.00 59.56 169 TYR A C 1
ATOM 1276 O O . TYR A 1 169 ? -15.250 1.207 -4.407 1.00 59.56 169 TYR A O 1
ATOM 1284 N N . LEU A 1 170 ? -13.751 1.958 -5.902 1.00 57.00 170 LEU A N 1
ATOM 1285 C CA . LEU A 1 170 ? -13.026 2.812 -4.947 1.00 57.00 170 LEU A CA 1
ATOM 1286 C C . LEU A 1 170 ? -13.768 4.117 -4.639 1.00 57.00 170 LEU A C 1
ATOM 1288 O O . LEU A 1 170 ? -13.674 4.635 -3.525 1.00 57.00 170 LEU A O 1
ATOM 1292 N N . MET A 1 171 ? -14.533 4.640 -5.602 1.00 55.03 171 MET A N 1
ATOM 1293 C CA . MET A 1 171 ? -15.361 5.825 -5.386 1.00 55.03 171 MET A CA 1
ATOM 1294 C C . MET A 1 171 ? -16.504 5.563 -4.408 1.00 55.03 171 MET A C 1
ATOM 1296 O O . MET A 1 171 ? -16.896 6.487 -3.712 1.00 55.03 171 MET A O 1
ATOM 1300 N N . ILE A 1 172 ? -17.012 4.332 -4.292 1.00 61.44 172 ILE A N 1
ATOM 1301 C CA . ILE A 1 172 ? -18.108 3.999 -3.369 1.00 61.44 172 ILE A CA 1
ATOM 1302 C C . ILE A 1 172 ? -17.750 4.295 -1.900 1.00 61.44 172 ILE A C 1
ATOM 1304 O O . ILE A 1 172 ? -18.485 5.061 -1.278 1.00 61.44 172 ILE A O 1
ATOM 1308 N N . PRO A 1 173 ? -16.649 3.779 -1.316 1.00 59.06 173 PRO A N 1
ATOM 1309 C CA . PRO A 1 173 ? -16.286 4.088 0.066 1.00 59.06 173 PRO A CA 1
ATOM 1310 C C . PRO A 1 173 ? -15.874 5.555 0.255 1.00 59.06 173 PRO A C 1
ATOM 1312 O O . PRO A 1 173 ? -16.245 6.157 1.260 1.00 59.06 173 PRO A O 1
ATOM 1315 N N . ILE A 1 174 ? -15.181 6.168 -0.713 1.00 62.03 174 ILE A N 1
ATOM 1316 C CA . ILE A 1 174 ? -14.813 7.594 -0.652 1.00 62.03 174 ILE A CA 1
ATOM 1317 C C . ILE A 1 174 ? -16.072 8.478 -0.668 1.00 62.03 174 ILE A C 1
ATOM 1319 O O . ILE A 1 174 ? -16.226 9.352 0.184 1.00 62.03 174 ILE A O 1
ATOM 1323 N N . ALA A 1 175 ? -17.003 8.225 -1.590 1.00 58.28 175 ALA A N 1
ATOM 1324 C CA . ALA A 1 175 ? -18.267 8.943 -1.708 1.00 58.28 175 ALA A CA 1
ATOM 1325 C C . ALA A 1 175 ? -19.174 8.694 -0.501 1.00 58.28 175 ALA A C 1
ATOM 1327 O O . ALA A 1 175 ? -19.761 9.644 -0.001 1.00 58.28 175 ALA A O 1
ATOM 1328 N N . LEU A 1 176 ? -19.253 7.465 0.020 1.00 60.97 176 LEU A N 1
ATOM 1329 C CA . LEU A 1 176 ? -19.994 7.158 1.248 1.00 60.97 176 LEU A CA 1
ATOM 1330 C C . LEU A 1 176 ? -19.461 7.954 2.437 1.00 60.97 176 LEU A C 1
ATOM 1332 O O . LEU A 1 176 ? -20.246 8.542 3.173 1.00 60.97 176 LEU A O 1
ATOM 1336 N N . ILE A 1 177 ? -18.141 8.019 2.612 1.00 64.69 177 ILE A N 1
ATOM 1337 C CA . ILE A 1 177 ? -17.539 8.734 3.742 1.00 64.69 177 ILE A CA 1
ATOM 1338 C C . ILE A 1 177 ? -17.693 10.255 3.581 1.00 64.69 177 ILE A C 1
ATOM 1340 O O . ILE A 1 177 ? -17.999 10.947 4.554 1.00 64.69 177 ILE A O 1
ATOM 1344 N N . LEU A 1 178 ? -17.573 10.788 2.360 1.00 61.97 178 LEU A N 1
ATOM 1345 C CA . LEU A 1 178 ? -17.853 12.200 2.073 1.00 61.97 178 LEU A CA 1
ATOM 1346 C C . LEU A 1 178 ? -19.342 12.556 2.249 1.00 61.97 178 LEU A C 1
ATOM 1348 O O . LEU A 1 178 ? -19.648 13.613 2.798 1.00 61.97 178 LEU A O 1
ATOM 1352 N N . LEU A 1 179 ? -20.265 11.678 1.843 1.00 56.91 179 LEU A N 1
ATOM 1353 C CA . LEU A 1 179 ? -21.714 11.854 2.012 1.00 56.91 179 LEU A CA 1
ATOM 1354 C C . LEU A 1 179 ? -22.147 11.760 3.478 1.00 56.91 179 LEU A C 1
ATOM 1356 O O . LEU A 1 179 ? -23.001 12.533 3.908 1.00 56.91 179 LEU A O 1
ATOM 1360 N N . LEU A 1 180 ? -21.554 10.847 4.252 1.00 57.31 180 LEU A N 1
ATOM 1361 C CA . LEU A 1 180 ? -21.777 10.749 5.697 1.00 57.31 180 LEU A CA 1
ATOM 1362 C C . LEU A 1 180 ? -21.287 12.010 6.418 1.00 57.31 180 LEU A C 1
ATOM 1364 O O . LEU A 1 180 ? -21.960 12.484 7.328 1.00 57.31 180 LEU A O 1
ATOM 1368 N N . ARG A 1 181 ? -20.173 12.604 5.969 1.00 58.81 181 ARG A N 1
ATOM 1369 C CA . ARG A 1 181 ? -19.686 13.890 6.487 1.00 58.81 181 ARG A CA 1
ATOM 1370 C C . ARG A 1 181 ? -20.572 15.071 6.090 1.00 58.81 181 ARG A C 1
ATOM 1372 O O . ARG A 1 181 ? -20.768 15.958 6.903 1.00 58.81 181 ARG A O 1
ATOM 1379 N N . ALA A 1 182 ? -21.105 15.112 4.869 1.00 50.88 182 ALA A N 1
ATOM 1380 C CA . ALA A 1 182 ? -21.955 16.219 4.414 1.00 50.88 182 ALA A CA 1
ATOM 1381 C C . ALA A 1 182 ? -23.293 16.331 5.177 1.00 50.88 182 ALA A C 1
ATOM 1383 O O . ALA A 1 182 ? -24.024 17.302 4.988 1.00 50.88 182 ALA A O 1
ATOM 1384 N N . ARG A 1 183 ? -23.632 15.334 6.005 1.00 44.66 183 ARG A N 1
ATOM 1385 C CA . ARG A 1 183 ? -24.872 15.262 6.789 1.00 44.66 183 ARG A CA 1
ATOM 1386 C C . ARG A 1 183 ? -24.680 15.405 8.308 1.00 44.66 183 ARG A C 1
ATOM 1388 O O . ARG A 1 183 ? -25.675 15.285 9.020 1.00 44.66 183 ARG A O 1
ATOM 1395 N N . GLY A 1 184 ? -23.460 15.645 8.794 1.00 43.28 184 GLY A N 1
ATOM 1396 C CA . GLY A 1 184 ? -23.156 15.925 10.207 1.00 43.28 184 GLY A CA 1
ATOM 1397 C C . GLY A 1 184 ? -22.583 17.320 10.392 1.00 43.28 184 GLY A C 1
ATOM 1398 O O . GLY A 1 184 ? -22.854 17.909 11.458 1.00 43.28 184 GLY A O 1
#

Foldseek 3Di:
DAPLVVVLVVLLVVLLVVLLVVFLQLLVLLLLQLLVLLLVCLVCVVPCLVVVQVVVCVVPVPDDCPDLVVLLVSLCVQLVVSVVSSVCCVVDDRDRLDDDQDDPPVRSVSSSVSSSVVSLSSSLSNVLSCVVSVNSDADPNHTRDPPDDPVVVVVNCVRPNNVCVVVVVSVVVNVVSVVVSVVD

Secondary structure (DSSP, 8-state):
--HHHHHHHHHHHHHHHHHHHH-HHHHHHHHHHHHHHHHHHHHHHHHHHHHHHHHHHHH-TT--TTSHHHHHHHHHHHHHHHHHHHHHHHHS-------PPPPTTHHHHHHHHHHHHHHHHHHHHHHHHHHHTTS---BTTBPPPSSPPHHHHHHHHT-HHHHHSSHHHHHHHHHHHHHHHTT-

Radius of gyration: 18.16 Å; chains: 1; bounding box: 48×37×47 Å

Sequence (184 aa):
MGPIETYFATIAVIFVFIGIARGYAKELSTTVIILVAIFLMDVVDGRLNPLLLRIVGTIFPNFDPASTTADTLLCVVYVGAFVASVFANYSGKSLNLGGTQAAPPVGTYISILVGLMNGYLVAGTIWYYQALYDYPLKFFGRGFEQPLSATAQAMVELLPQKLAANAGYLMIPIALILLLRARG